Protein AF-A0A6A0ATZ8-F1 (afdb_monomer_lite)

Structure (mmCIF, N/CA/C/O backbone):
data_AF-A0A6A0ATZ8-F1
#
_entry.id   AF-A0A6A0ATZ8-F1
#
loop_
_atom_site.group_PDB
_atom_site.id
_atom_site.type_symbol
_atom_site.label_atom_id
_atom_site.label_alt_id
_atom_site.label_comp_id
_atom_site.label_asym_id
_atom_site.label_entity_id
_atom_site.label_seq_id
_atom_site.pdbx_PDB_ins_code
_atom_site.Cartn_x
_atom_site.Cartn_y
_atom_site.Cartn_z
_atom_site.occupancy
_atom_site.B_iso_or_equiv
_atom_site.auth_seq_id
_atom_site.auth_comp_id
_atom_site.auth_asym_id
_atom_site.auth_atom_id
_atom_site.pdbx_PDB_model_num
ATOM 1 N N . MET A 1 1 ? -23.425 12.476 17.283 1.00 64.31 1 MET A N 1
ATOM 2 C CA . MET A 1 1 ? -23.932 11.186 16.786 1.00 64.31 1 MET A CA 1
ATOM 3 C C . MET A 1 1 ? -23.232 10.129 17.621 1.00 64.31 1 MET A C 1
ATOM 5 O O . MET A 1 1 ? -22.030 10.291 17.811 1.00 64.31 1 MET A O 1
ATOM 9 N N . PRO A 1 2 ? -23.972 9.248 18.311 1.00 82.38 2 PRO A N 1
ATOM 10 C CA . PRO A 1 2 ? -23.407 8.411 19.363 1.00 82.38 2 PRO A CA 1
ATOM 11 C C . PRO A 1 2 ? -22.541 7.265 18.827 1.00 82.38 2 PRO A C 1
ATOM 13 O O . PRO A 1 2 ? -22.896 6.574 17.876 1.00 82.38 2 PRO A O 1
ATOM 16 N N . ILE A 1 3 ? -21.440 6.989 19.528 1.00 87.38 3 ILE A N 1
ATOM 17 C CA . ILE A 1 3 ? -20.795 5.676 19.451 1.00 87.38 3 ILE A CA 1
ATOM 18 C C . ILE A 1 3 ? -21.637 4.738 20.317 1.00 87.38 3 ILE A C 1
ATOM 20 O O . ILE A 1 3 ? -21.733 4.955 21.521 1.00 87.38 3 ILE A O 1
ATOM 24 N N . VAL A 1 4 ? -22.251 3.713 19.734 1.00 88.94 4 VAL A N 1
ATOM 25 C CA . VAL A 1 4 ? -23.108 2.757 20.450 1.00 88.94 4 VAL A CA 1
ATOM 26 C C . VAL A 1 4 ? -22.411 1.406 20.523 1.00 88.94 4 VAL A C 1
ATOM 28 O O . VAL A 1 4 ? -21.986 0.870 19.505 1.00 88.94 4 VAL A O 1
ATOM 31 N N . ILE A 1 5 ? -22.297 0.839 21.720 1.00 91.75 5 ILE A N 1
ATOM 32 C CA . ILE A 1 5 ? -21.692 -0.472 21.969 1.00 91.75 5 ILE A CA 1
ATOM 33 C C . ILE A 1 5 ? -22.712 -1.297 22.741 1.00 91.75 5 ILE A C 1
ATOM 35 O O . ILE A 1 5 ? -23.128 -0.897 23.826 1.00 91.75 5 ILE A O 1
ATOM 39 N N . GLU A 1 6 ? -23.148 -2.420 22.169 1.00 90.31 6 GLU A N 1
ATOM 40 C CA . GLU A 1 6 ? -24.144 -3.308 22.793 1.00 90.31 6 GLU A CA 1
ATOM 41 C C . GLU A 1 6 ? -25.426 -2.548 23.202 1.00 90.31 6 GLU A C 1
ATOM 43 O O . GLU A 1 6 ? -25.963 -2.677 24.300 1.00 90.31 6 GLU A O 1
ATOM 48 N N . GLY A 1 7 ? -25.887 -1.658 22.317 1.00 85.75 7 GLY A N 1
ATOM 49 C CA . GLY A 1 7 ? -27.069 -0.822 22.548 1.00 85.75 7 GLY A CA 1
ATOM 50 C C . GLY A 1 7 ? -26.877 0.327 23.547 1.00 85.75 7 GLY A C 1
ATOM 51 O O . GLY A 1 7 ? -27.818 1.086 23.767 1.00 85.75 7 GLY A O 1
ATOM 52 N N . SER A 1 8 ? -25.681 0.495 24.120 1.00 87.75 8 SER A N 1
ATOM 53 C CA . SER A 1 8 ? -25.353 1.573 25.059 1.00 87.75 8 SER A CA 1
ATOM 54 C C . SER A 1 8 ? -24.477 2.638 24.405 1.00 87.75 8 SER A C 1
ATOM 56 O O . SER A 1 8 ? -23.437 2.333 23.828 1.00 87.75 8 SER A O 1
ATOM 58 N N . GLU A 1 9 ? -24.867 3.906 24.518 1.00 91.81 9 GLU A N 1
ATOM 59 C CA . GLU A 1 9 ? -24.044 5.026 24.053 1.00 91.81 9 GLU A CA 1
ATOM 60 C C . GLU A 1 9 ? -22.781 5.171 24.914 1.00 91.81 9 GLU A C 1
ATOM 62 O O . GLU A 1 9 ? -22.844 5.228 26.146 1.00 91.81 9 GLU A O 1
ATOM 67 N N . LEU A 1 10 ? -21.622 5.257 24.265 1.00 90.69 10 LEU A N 1
ATOM 68 C CA . LEU A 1 10 ? -20.357 5.606 24.890 1.00 90.69 10 LEU A CA 1
ATOM 69 C C . LEU A 1 10 ? -20.364 7.099 25.217 1.00 90.69 10 LEU A C 1
ATOM 71 O O . LEU A 1 10 ? -20.523 7.947 24.345 1.00 90.69 10 LEU A O 1
ATOM 75 N N . THR A 1 11 ? -20.151 7.421 26.484 1.00 90.25 11 THR A N 1
ATOM 76 C CA . THR A 1 11 ? -20.163 8.779 27.023 1.00 90.25 11 THR A CA 1
ATOM 77 C C . THR A 1 11 ? -18.990 8.976 27.974 1.00 90.25 11 THR A C 1
ATOM 79 O O . THR A 1 11 ? -18.420 8.026 28.514 1.00 90.25 11 THR A O 1
ATOM 82 N N . SER A 1 12 ? -18.675 10.232 28.290 1.00 86.81 12 SER A N 1
ATOM 83 C CA . SER A 1 12 ? -17.672 10.568 29.307 1.00 86.81 12 SER A CA 1
ATOM 84 C C . SER A 1 12 ? -17.934 9.904 30.669 1.00 86.81 12 SER A C 1
ATOM 86 O O . SER A 1 12 ? -16.995 9.699 31.432 1.00 86.81 12 SER A O 1
ATOM 88 N N . ALA A 1 13 ? -19.191 9.558 30.976 1.00 89.19 13 ALA A N 1
ATOM 89 C CA . ALA A 1 13 ? -19.585 8.947 32.242 1.00 89.19 13 ALA A CA 1
ATOM 90 C C . ALA A 1 13 ? -19.322 7.432 32.307 1.00 89.19 13 ALA A C 1
ATOM 92 O O . ALA A 1 13 ? -19.110 6.911 33.399 1.00 89.19 13 ALA A O 1
ATOM 93 N N . ASN A 1 14 ? -19.321 6.721 31.173 1.00 92.25 14 ASN A N 1
ATOM 94 C CA . ASN A 1 14 ? -19.163 5.259 31.136 1.00 92.25 14 ASN A CA 1
ATOM 95 C C . ASN A 1 14 ? -17.887 4.778 30.423 1.00 92.25 14 ASN A C 1
ATOM 97 O O . ASN A 1 14 ? -17.608 3.582 30.447 1.00 92.25 14 ASN A O 1
ATOM 101 N N . ILE A 1 15 ? -17.065 5.682 29.871 1.00 91.31 15 ILE A N 1
ATOM 102 C CA . ILE A 1 15 ? -15.784 5.346 29.219 1.00 91.31 15 ILE A CA 1
ATOM 103 C C . ILE A 1 15 ? -14.899 4.438 30.069 1.00 91.31 15 ILE A C 1
ATOM 105 O O . ILE A 1 15 ? -14.299 3.512 29.535 1.00 91.31 15 ILE A O 1
ATOM 109 N N . ALA A 1 16 ? -14.798 4.690 31.377 1.00 91.81 16 ALA A N 1
ATOM 110 C CA . ALA A 1 16 ? -13.941 3.890 32.249 1.00 91.81 16 ALA A CA 1
ATOM 111 C C . ALA A 1 16 ? -14.420 2.433 32.341 1.00 91.81 16 ALA A C 1
ATOM 113 O O . ALA A 1 16 ? -13.601 1.521 32.253 1.00 91.81 16 ALA A O 1
ATOM 114 N N . GLN A 1 17 ? -15.737 2.234 32.453 1.00 95.38 17 GLN A N 1
ATOM 115 C CA . GLN A 1 17 ? -16.353 0.911 32.502 1.00 95.38 17 GLN A CA 1
ATOM 116 C C . GLN A 1 17 ? -16.158 0.175 31.175 1.00 95.38 17 GLN A C 1
ATOM 118 O O . GLN A 1 17 ? -15.596 -0.915 31.156 1.00 95.38 17 GLN A O 1
ATOM 123 N N . VAL A 1 18 ? -16.499 0.824 30.058 1.00 94.69 18 VAL A N 1
ATOM 124 C CA . VAL A 1 18 ? -16.322 0.249 28.716 1.00 94.69 18 VAL A CA 1
ATOM 125 C C . VAL A 1 18 ? -14.854 -0.099 28.448 1.00 94.69 18 VAL A C 1
ATOM 127 O O . VAL A 1 18 ? -14.559 -1.112 27.824 1.00 94.69 18 VAL A O 1
ATOM 130 N N . ALA A 1 19 ? -13.907 0.700 28.945 1.00 94.62 19 ALA A N 1
ATOM 131 C CA . ALA A 1 19 ? -12.482 0.412 28.819 1.00 94.62 19 ALA A CA 1
ATOM 132 C C . ALA A 1 19 ? -12.054 -0.859 29.573 1.00 94.62 19 ALA A C 1
ATOM 134 O O . ALA A 1 19 ? -11.179 -1.590 29.099 1.00 94.62 19 ALA A O 1
ATOM 135 N N . ASP A 1 20 ? -12.661 -1.144 30.724 1.00 96.38 20 ASP A N 1
ATOM 136 C CA . ASP A 1 20 ? -12.449 -2.401 31.441 1.00 96.38 20 ASP A CA 1
ATOM 137 C C . ASP A 1 20 ? -13.145 -3.587 30.760 1.00 96.38 20 ASP A C 1
ATOM 139 O O . ASP A 1 20 ? -12.529 -4.649 30.634 1.00 96.38 20 ASP A O 1
ATOM 143 N N . ASP A 1 21 ? -14.344 -3.395 30.214 1.00 95.75 21 ASP A N 1
ATOM 144 C CA . ASP A 1 21 ? -15.052 -4.435 29.457 1.00 95.75 21 ASP A CA 1
ATOM 145 C C . ASP A 1 21 ? -14.288 -4.810 28.174 1.00 95.75 21 ASP A C 1
ATOM 147 O O . ASP A 1 21 ? -14.097 -5.991 27.879 1.00 95.75 21 ASP A O 1
ATOM 151 N N . VAL A 1 22 ? -13.735 -3.820 27.462 1.00 96.12 22 VAL A N 1
ATOM 152 C CA . VAL A 1 22 ? -12.832 -4.026 26.315 1.00 96.12 22 VAL A CA 1
ATOM 153 C C . VAL A 1 22 ? -11.607 -4.837 26.723 1.00 96.12 22 VAL A C 1
ATOM 155 O O . VAL A 1 22 ? -11.240 -5.787 26.034 1.00 96.12 22 VAL A O 1
ATOM 158 N N . LYS A 1 23 ? -10.968 -4.508 27.852 1.00 96.44 23 LYS A N 1
ATOM 159 C CA . LYS A 1 23 ? -9.806 -5.264 28.340 1.00 96.44 23 LYS A CA 1
ATOM 160 C C . LYS A 1 23 ? -10.160 -6.733 28.567 1.00 96.44 23 LYS A C 1
ATOM 162 O O . LYS A 1 23 ? -9.384 -7.605 28.178 1.00 96.44 23 LYS A O 1
ATOM 167 N N . LEU A 1 24 ? -11.295 -7.004 29.210 1.00 96.12 24 LEU A N 1
ATOM 168 C CA . LEU A 1 24 ? -11.764 -8.366 29.469 1.00 96.12 24 LEU A CA 1
ATOM 169 C C . LEU A 1 24 ? -12.083 -9.106 28.167 1.00 96.12 24 LEU A C 1
ATOM 171 O O . LEU A 1 24 ? -11.676 -10.257 28.016 1.00 96.12 24 LEU A O 1
ATOM 175 N N . ALA A 1 25 ? -12.721 -8.433 27.208 1.00 95.38 25 ALA A N 1
ATOM 176 C CA . ALA A 1 25 ? -12.986 -8.994 25.890 1.00 95.38 25 ALA A CA 1
ATOM 177 C C . ALA A 1 25 ? -11.686 -9.393 25.174 1.00 95.38 25 ALA A C 1
ATOM 179 O O . ALA A 1 25 ? -11.596 -10.515 24.689 1.00 95.38 25 ALA A O 1
ATOM 180 N N . VAL A 1 26 ? -10.658 -8.532 25.168 1.00 94.25 26 VAL A N 1
ATOM 181 C CA . VAL A 1 26 ? -9.349 -8.833 24.550 1.00 94.25 26 VAL A CA 1
ATOM 182 C C . VAL A 1 26 ? -8.638 -9.996 25.239 1.00 94.25 26 VAL A C 1
ATOM 184 O O . VAL A 1 26 ? -8.074 -10.850 24.559 1.00 94.25 26 VAL A O 1
ATOM 187 N N . LEU A 1 27 ? -8.679 -10.066 26.572 1.00 93.62 27 LEU A N 1
ATOM 188 C CA . LEU A 1 27 ? -8.128 -11.205 27.314 1.00 93.62 27 LEU A CA 1
ATOM 189 C C . LEU A 1 27 ? -8.812 -12.521 26.916 1.00 93.62 27 LEU A C 1
ATOM 191 O O . LEU A 1 27 ? -8.142 -13.540 26.776 1.00 93.62 27 LEU A O 1
ATOM 195 N N . GLY A 1 28 ? -10.124 -12.489 26.667 1.00 92.50 28 GLY A N 1
ATOM 196 C CA . GLY A 1 28 ? -10.886 -13.639 26.178 1.00 92.50 28 GLY A CA 1
ATOM 197 C C . GLY A 1 28 ? -10.489 -14.126 24.778 1.00 92.50 28 GLY A C 1
ATOM 198 O O . GLY A 1 28 ? -10.819 -15.253 24.426 1.00 92.50 28 GLY A O 1
ATOM 199 N N . MET A 1 29 ? -9.755 -13.327 23.995 1.00 91.19 29 MET A N 1
ATOM 200 C CA . MET A 1 29 ? -9.305 -13.689 22.641 1.00 91.19 29 MET A CA 1
ATOM 201 C C . MET A 1 29 ? -7.983 -14.475 22.623 1.00 91.19 29 MET A C 1
ATOM 203 O O . MET A 1 29 ? -7.510 -14.823 21.542 1.00 91.19 29 MET A O 1
ATOM 207 N N . GLU A 1 30 ? -7.366 -14.741 23.783 1.00 91.31 30 GLU A N 1
ATOM 208 C CA . GLU A 1 30 ? -6.029 -15.350 23.905 1.00 91.31 30 GLU A CA 1
ATOM 209 C C . GLU A 1 30 ? -5.856 -16.608 23.038 1.00 91.31 30 GLU A C 1
ATOM 211 O O . GLU A 1 30 ? -4.958 -16.664 22.195 1.00 91.31 30 GLU A O 1
ATOM 216 N N . SER A 1 31 ? -6.726 -17.603 23.226 1.00 83.12 31 SER A N 1
ATOM 217 C CA . SER A 1 31 ? -6.637 -18.900 22.545 1.00 83.12 31 SER A CA 1
ATOM 218 C C . SER A 1 31 ? -6.943 -18.796 21.053 1.00 83.12 31 SER A C 1
ATOM 220 O O . SER A 1 31 ? -6.263 -19.412 20.237 1.00 83.12 31 SER A O 1
ATOM 222 N N . GLU A 1 32 ? -7.930 -17.983 20.687 1.00 86.12 32 GLU A N 1
ATOM 223 C CA . GLU A 1 32 ? -8.356 -17.785 19.300 1.00 86.12 32 GLU A CA 1
ATOM 224 C C . GLU A 1 32 ? -7.302 -17.046 18.469 1.00 86.12 32 GLU A C 1
ATOM 226 O O . GLU A 1 32 ? -7.119 -17.333 17.288 1.00 86.12 32 GLU A O 1
ATOM 231 N N . ARG A 1 33 ? -6.580 -16.104 19.085 1.00 83.00 33 ARG A N 1
ATOM 232 C CA . ARG A 1 33 ? -5.518 -15.321 18.437 1.00 83.00 33 ARG A CA 1
ATOM 233 C C . ARG A 1 33 ? -4.139 -15.984 18.532 1.00 83.00 33 ARG A C 1
ATOM 235 O O . ARG A 1 33 ? -3.166 -15.422 18.027 1.00 83.00 33 ARG A O 1
ATOM 242 N N . GLY A 1 34 ? -4.038 -17.147 19.181 1.00 87.69 34 GLY A N 1
ATOM 243 C CA . GLY A 1 34 ? -2.772 -17.855 19.397 1.00 87.69 34 GLY A CA 1
ATOM 244 C C . GLY A 1 34 ? -1.765 -17.046 20.221 1.00 87.69 34 GLY A C 1
ATOM 245 O O . GLY A 1 34 ? -0.561 -17.100 19.964 1.00 87.69 34 GLY A O 1
ATOM 246 N N . TRP A 1 35 ? -2.240 -16.228 21.160 1.00 90.25 35 TRP A N 1
ATOM 247 C CA . TRP A 1 35 ? -1.385 -15.397 22.005 1.00 90.25 35 TRP A CA 1
ATOM 248 C C . TRP A 1 35 ? -0.925 -16.146 23.252 1.00 90.25 35 TRP A C 1
ATOM 250 O O . TRP A 1 35 ? -1.613 -17.021 23.765 1.00 90.25 35 TRP A O 1
ATOM 260 N N . THR A 1 36 ? 0.240 -15.762 23.774 1.00 92.94 36 THR A N 1
ATOM 261 C CA . THR A 1 36 ? 0.602 -16.106 25.152 1.00 92.94 36 THR A CA 1
ATOM 262 C C . THR A 1 36 ? -0.225 -15.264 26.124 1.00 92.94 36 THR A C 1
ATOM 264 O O . THR A 1 36 ? -0.682 -14.171 25.773 1.00 92.94 36 THR A O 1
ATOM 267 N N . LYS A 1 37 ? -0.358 -15.723 27.373 1.00 90.31 37 LYS A N 1
ATOM 268 C CA . LYS A 1 37 ? -1.019 -14.966 28.450 1.00 90.31 37 LYS A CA 1
ATOM 269 C C . LYS A 1 37 ? -0.444 -13.562 28.604 1.00 90.31 37 LYS A C 1
ATOM 271 O O . LYS A 1 37 ? -1.185 -12.591 28.734 1.00 90.31 37 LYS A O 1
ATOM 276 N N . GLU A 1 38 ? 0.878 -13.435 28.548 1.00 90.06 38 GLU A N 1
ATOM 277 C CA . GLU A 1 38 ? 1.577 -12.155 28.661 1.00 90.06 38 GLU A CA 1
ATOM 278 C C . GLU A 1 38 ? 1.202 -11.217 27.509 1.00 90.06 38 GLU A C 1
ATOM 280 O O . GLU A 1 38 ? 0.893 -10.047 27.746 1.00 90.06 38 GLU A O 1
ATOM 285 N N . LYS A 1 39 ? 1.148 -11.742 26.277 1.00 83.94 39 LYS A N 1
ATOM 286 C CA . LYS A 1 39 ? 0.748 -10.978 25.092 1.00 83.94 39 LYS A CA 1
ATOM 287 C C . LYS A 1 39 ? -0.722 -10.564 25.162 1.00 83.94 39 LYS A C 1
ATOM 289 O O . LYS A 1 39 ? -1.033 -9.415 24.870 1.00 83.94 39 LYS A O 1
ATOM 294 N N . ALA A 1 40 ? -1.622 -11.443 25.600 1.00 89.06 40 ALA A N 1
ATOM 295 C CA . ALA A 1 40 ? -3.033 -11.100 25.785 1.00 89.06 40 ALA A CA 1
ATOM 296 C C . ALA A 1 40 ? -3.219 -9.985 26.833 1.00 89.06 40 ALA A C 1
ATOM 298 O O . ALA A 1 40 ? -3.985 -9.044 26.614 1.00 89.06 40 ALA A O 1
ATOM 299 N N . ILE A 1 41 ? -2.468 -10.030 27.941 1.00 89.12 41 ILE A N 1
ATOM 300 C CA . ILE A 1 41 ? -2.466 -8.974 28.969 1.00 89.12 41 ILE A CA 1
ATOM 301 C C . ILE A 1 41 ? -1.978 -7.641 28.401 1.00 89.12 41 ILE A C 1
ATOM 303 O O . ILE A 1 41 ? -2.566 -6.597 28.697 1.00 89.12 41 ILE A O 1
ATOM 307 N N . GLU A 1 42 ? -0.908 -7.656 27.610 1.00 87.06 42 GLU A N 1
ATOM 308 C CA . GLU A 1 42 ? -0.384 -6.464 26.946 1.00 87.06 42 GLU A CA 1
ATOM 309 C C . GLU A 1 42 ? -1.413 -5.860 25.979 1.00 87.06 42 GLU A C 1
ATOM 311 O O . GLU A 1 42 ? -1.748 -4.679 26.098 1.00 87.06 42 GLU A O 1
ATOM 316 N N . GLN A 1 43 ? -1.984 -6.675 25.088 1.00 87.38 43 GLN A N 1
ATOM 317 C CA . GLN A 1 43 ? -3.007 -6.230 24.137 1.00 87.38 43 GLN A CA 1
ATOM 318 C C . GLN A 1 43 ? -4.247 -5.680 24.852 1.00 87.38 43 GLN A C 1
ATOM 320 O O . GLN A 1 43 ? -4.756 -4.624 24.477 1.00 87.38 43 GLN A O 1
ATOM 325 N N . GLY A 1 44 ? -4.687 -6.319 25.941 1.00 91.19 44 GLY A N 1
ATOM 326 C CA . GLY A 1 44 ? -5.813 -5.839 26.743 1.00 91.19 44 GLY A CA 1
ATOM 327 C C . GLY A 1 44 ? -5.549 -4.481 27.401 1.00 91.19 44 GLY A C 1
ATOM 328 O O . GLY A 1 44 ? -6.433 -3.625 27.429 1.00 91.19 44 GLY A O 1
ATOM 329 N N . LYS A 1 45 ? -4.326 -4.235 27.897 1.00 89.12 45 LYS A N 1
ATOM 330 C CA . LYS A 1 45 ? -3.932 -2.912 28.423 1.00 89.12 45 LYS A CA 1
ATOM 331 C C . LYS A 1 45 ? -3.924 -1.850 27.325 1.00 89.12 45 LYS A C 1
ATOM 333 O O . LYS A 1 45 ? -4.425 -0.748 27.548 1.00 89.12 45 LYS A O 1
ATOM 338 N N . ASN A 1 46 ? -3.387 -2.181 26.155 1.00 84.56 46 ASN A N 1
ATOM 339 C CA . ASN A 1 46 ? -3.303 -1.255 25.028 1.00 84.56 46 ASN A CA 1
ATOM 340 C C . ASN A 1 46 ? -4.699 -0.869 24.516 1.00 84.56 46 ASN A C 1
ATOM 342 O O . ASN A 1 46 ? -4.983 0.319 24.346 1.00 84.56 46 ASN A O 1
ATOM 346 N N . ALA A 1 47 ? -5.591 -1.849 24.341 1.00 87.00 47 ALA A N 1
ATOM 347 C CA . ALA A 1 47 ? -6.970 -1.616 23.914 1.00 87.00 47 ALA A CA 1
ATOM 348 C C . ALA A 1 47 ? -7.752 -0.773 24.936 1.00 87.00 47 ALA A C 1
ATOM 350 O O . ALA A 1 47 ? -8.418 0.189 24.552 1.00 87.00 47 ALA A O 1
ATOM 351 N N . LYS A 1 48 ? -7.584 -1.045 26.241 1.00 91.56 48 LYS A N 1
ATOM 352 C CA . LYS A 1 48 ? -8.184 -0.253 27.331 1.00 91.56 48 LYS A CA 1
ATOM 353 C C . LYS A 1 48 ? -7.865 1.238 27.207 1.00 91.56 48 LYS A C 1
ATOM 355 O O . LYS A 1 48 ? -8.762 2.076 27.245 1.00 91.56 48 LYS A O 1
ATOM 360 N N . ILE A 1 49 ? -6.585 1.581 27.055 1.00 85.25 49 ILE A N 1
ATOM 361 C CA . ILE A 1 49 ? -6.134 2.981 26.971 1.00 85.25 49 ILE A CA 1
ATOM 362 C C . ILE A 1 49 ? -6.718 3.675 25.729 1.00 85.25 49 ILE A C 1
ATOM 364 O O . ILE A 1 49 ? -6.957 4.885 25.735 1.00 85.25 49 ILE A O 1
ATOM 368 N N . LYS A 1 50 ? -6.985 2.916 24.661 1.00 84.88 50 LYS A N 1
ATOM 369 C CA . LYS A 1 50 ? -7.496 3.450 23.401 1.00 84.88 50 LYS A CA 1
ATOM 370 C C . LYS A 1 50 ? -8.972 3.821 23.409 1.00 84.88 50 LYS A C 1
ATOM 372 O O . LYS A 1 50 ? -9.320 4.677 22.603 1.00 84.88 50 LYS A O 1
ATOM 377 N N . VAL A 1 51 ? -9.803 3.300 24.313 1.00 89.69 51 VAL A N 1
ATOM 378 C CA . VAL A 1 51 ? -11.240 3.650 24.365 1.00 89.69 51 VAL A CA 1
ATOM 379 C C . VAL A 1 51 ? -11.451 5.160 24.480 1.00 89.69 51 VAL A C 1
ATOM 381 O O . VAL A 1 51 ? -12.187 5.744 23.688 1.00 89.69 51 VAL A O 1
ATOM 384 N N . GLY A 1 52 ? -10.742 5.822 25.400 1.00 83.56 52 GLY A N 1
ATOM 385 C CA . GLY A 1 52 ? -10.842 7.276 25.564 1.00 83.56 52 GLY A CA 1
ATOM 386 C C . GLY A 1 52 ? -10.345 8.054 24.340 1.00 83.56 52 GLY A C 1
ATOM 387 O O . GLY A 1 52 ? -10.946 9.055 23.953 1.00 83.56 52 GLY A O 1
ATOM 388 N N . LYS A 1 53 ? -9.278 7.574 23.682 1.00 82.81 53 LYS A N 1
ATOM 389 C CA . LYS A 1 53 ? -8.762 8.184 22.445 1.00 82.81 53 LYS A CA 1
ATOM 390 C C . LYS A 1 53 ? -9.731 8.004 21.276 1.00 82.81 53 LYS A C 1
ATOM 392 O O . LYS A 1 53 ? -9.924 8.949 20.517 1.00 82.81 53 LYS A O 1
ATOM 397 N N . TYR A 1 54 ? -10.330 6.824 21.144 1.00 84.19 54 TYR A N 1
ATOM 398 C CA . TYR A 1 54 ? -11.338 6.533 20.132 1.00 84.19 54 TYR A CA 1
ATOM 399 C C . TYR A 1 54 ? -12.557 7.432 20.329 1.00 84.19 54 TYR A C 1
ATOM 401 O O . TYR A 1 54 ? -12.954 8.117 19.397 1.00 84.19 54 TYR A O 1
ATOM 409 N N . PHE A 1 55 ? -13.061 7.551 21.561 1.00 84.50 55 PHE A N 1
ATOM 410 C CA . PHE A 1 55 ? -14.144 8.481 21.889 1.00 84.50 55 PHE A CA 1
ATOM 411 C C . PHE A 1 55 ? -13.801 9.936 21.539 1.00 84.50 55 PHE A C 1
ATOM 413 O O . PHE A 1 55 ? -14.599 10.625 20.915 1.00 84.50 55 PHE A O 1
ATOM 420 N N . GLY A 1 56 ? -12.599 10.407 21.880 1.00 80.19 56 GLY A N 1
ATOM 421 C CA . GLY A 1 56 ? -12.176 11.769 21.542 1.00 80.19 56 GLY A CA 1
ATOM 422 C C . GLY A 1 56 ? -12.007 12.018 20.037 1.00 80.19 56 GLY A C 1
ATOM 423 O O . GLY A 1 56 ? -12.210 13.139 19.582 1.00 80.19 56 GLY A O 1
ATOM 424 N N . THR A 1 57 ? -11.645 10.987 19.269 1.00 76.31 57 THR A N 1
ATOM 425 C CA . THR A 1 57 ? -11.392 11.087 17.819 1.00 76.31 57 THR A CA 1
ATOM 426 C C . THR A 1 57 ? -12.679 10.918 17.007 1.00 76.31 57 THR A C 1
ATOM 428 O O . THR A 1 57 ? -12.907 11.663 16.061 1.00 76.31 57 THR A O 1
ATOM 431 N N . HIS A 1 58 ? -13.535 9.978 17.410 1.00 75.44 58 HIS A N 1
ATOM 432 C CA . HIS A 1 58 ? -14.720 9.535 16.673 1.00 75.44 58 HIS A CA 1
ATOM 433 C C . HIS A 1 58 ? -16.039 9.905 17.357 1.00 75.44 58 HIS A C 1
ATOM 435 O O . HIS A 1 58 ? -17.095 9.542 16.864 1.00 75.44 58 HIS A O 1
ATOM 441 N N . GLY A 1 59 ? -16.039 10.658 18.462 1.00 70.62 59 GLY A N 1
ATOM 442 C CA . GLY A 1 59 ? -17.266 11.025 19.195 1.00 70.62 59 GLY A CA 1
ATOM 443 C C . GLY A 1 59 ? -18.258 11.907 18.423 1.00 70.62 59 GLY A C 1
ATOM 444 O O . GLY A 1 59 ? -19.318 12.253 18.938 1.00 70.62 59 GLY A O 1
ATOM 445 N N . SER A 1 60 ? -17.916 12.295 17.192 1.00 70.81 60 SER A N 1
ATOM 446 C CA . SER A 1 60 ? -18.818 12.970 16.253 1.00 70.81 60 SER A CA 1
ATOM 447 C C . SER A 1 60 ? -19.381 12.043 15.165 1.00 70.81 60 SER A C 1
ATOM 449 O O . SER A 1 60 ? -20.295 12.451 14.448 1.00 70.81 60 SER A O 1
ATOM 451 N N . GLU A 1 61 ? -18.877 10.812 15.063 1.00 74.12 61 GLU A N 1
ATOM 452 C CA . GLU A 1 61 ? -19.286 9.796 14.093 1.00 74.12 61 GLU A CA 1
ATOM 453 C C . GLU A 1 61 ? -20.409 8.915 14.660 1.00 74.12 61 GLU A C 1
ATOM 455 O O . GLU A 1 61 ? -20.422 8.601 15.847 1.00 74.12 61 GLU A O 1
ATOM 460 N N . ASP A 1 62 ? -21.341 8.496 13.800 1.00 80.19 62 ASP A N 1
ATOM 461 C CA . ASP A 1 62 ? -22.352 7.487 14.145 1.00 80.19 62 ASP A CA 1
ATOM 462 C C . ASP A 1 62 ? -21.766 6.102 13.864 1.00 80.19 62 ASP A C 1
ATOM 464 O O . ASP A 1 62 ? -21.660 5.679 12.708 1.00 80.19 62 ASP A O 1
ATOM 468 N N . VAL A 1 63 ? -21.349 5.405 14.920 1.00 82.19 63 VAL A N 1
ATOM 469 C CA . VAL A 1 63 ? -20.751 4.069 14.814 1.00 82.19 63 VAL A CA 1
ATOM 470 C C . VAL A 1 63 ? -21.413 3.149 15.823 1.00 82.19 63 VAL A C 1
ATOM 472 O O . VAL A 1 63 ? -21.495 3.466 17.005 1.00 82.19 63 VAL A O 1
ATOM 475 N N . THR A 1 64 ? -21.893 1.998 15.357 1.00 86.31 64 THR A N 1
ATOM 476 C CA . THR A 1 64 ? -22.529 0.987 16.208 1.00 86.31 64 THR A CA 1
ATOM 477 C C . THR A 1 64 ? -21.725 -0.305 16.180 1.00 86.31 64 THR A C 1
ATOM 479 O O . THR A 1 64 ? -21.407 -0.816 15.108 1.00 86.31 64 THR A O 1
ATOM 482 N N . PHE A 1 65 ? -21.443 -0.837 17.364 1.00 86.94 65 PHE A N 1
ATOM 483 C CA . PHE A 1 65 ? -20.846 -2.145 17.593 1.00 86.94 65 PHE A CA 1
ATOM 484 C C . PHE A 1 65 ? -21.873 -3.028 18.298 1.00 86.94 65 PHE A C 1
ATOM 486 O O . PHE A 1 65 ? -22.419 -2.657 19.341 1.00 86.94 65 PHE A O 1
ATOM 493 N N . SER A 1 66 ? -22.139 -4.205 17.739 1.00 87.31 66 SER A N 1
ATOM 494 C CA . SER A 1 66 ? -23.145 -5.135 18.266 1.00 87.31 66 SER A CA 1
ATOM 495 C C . SER A 1 66 ? -22.691 -5.765 19.579 1.00 87.31 66 SER A C 1
ATOM 497 O O . SER A 1 66 ? -23.519 -6.169 20.389 1.00 87.31 66 SER A O 1
ATOM 499 N N . THR A 1 67 ? -21.376 -5.838 19.801 1.00 90.31 67 THR A N 1
ATOM 500 C CA . THR A 1 67 ? -20.773 -6.387 21.019 1.00 90.31 67 THR A CA 1
ATOM 501 C C . THR A 1 67 ? -19.549 -5.580 21.453 1.00 90.31 67 THR A C 1
ATOM 503 O O . THR A 1 67 ? -18.862 -4.965 20.633 1.00 90.31 67 THR A O 1
ATOM 506 N N . VAL A 1 68 ? -19.204 -5.652 22.743 1.00 91.88 68 VAL A N 1
ATOM 507 C CA . VAL A 1 68 ? -17.924 -5.131 23.265 1.00 91.88 68 VAL A CA 1
ATOM 508 C C . VAL A 1 68 ? -16.727 -5.784 22.568 1.00 91.88 68 VAL A C 1
ATOM 510 O O . VAL A 1 68 ?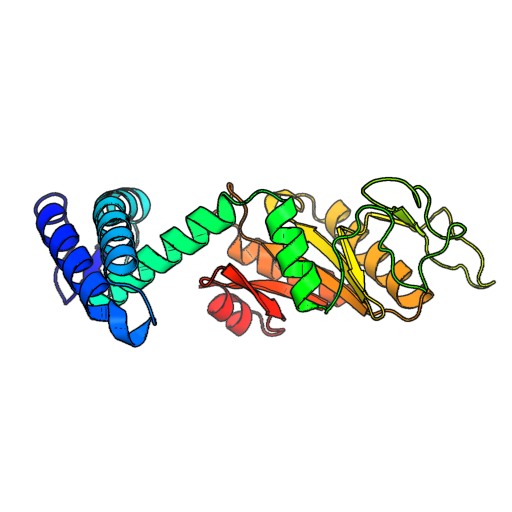 -15.693 -5.149 22.373 1.00 91.88 68 VAL A O 1
ATOM 513 N N . ARG A 1 69 ? -16.870 -7.045 22.150 1.00 90.12 69 ARG A N 1
ATOM 514 C CA . ARG A 1 69 ? -15.847 -7.773 21.401 1.00 90.12 69 ARG A CA 1
ATOM 515 C C . ARG A 1 69 ? -15.557 -7.133 20.042 1.00 90.12 69 ARG A C 1
ATOM 517 O O . ARG A 1 69 ? -14.391 -6.900 19.748 1.00 90.12 69 ARG A O 1
ATOM 524 N N . GLU A 1 70 ? -16.581 -6.819 19.251 1.00 84.00 70 GLU A N 1
ATOM 525 C CA . GLU A 1 70 ? -16.410 -6.126 17.962 1.00 84.00 70 GLU A CA 1
ATOM 526 C C . GLU A 1 70 ? -15.717 -4.772 18.151 1.00 84.00 70 GLU A C 1
ATOM 528 O O . GLU A 1 70 ? -14.808 -4.412 17.402 1.00 84.00 70 GLU A O 1
ATOM 533 N N . PHE A 1 71 ? -16.095 -4.037 19.200 1.00 90.81 71 PHE A N 1
ATOM 534 C CA . PHE A 1 71 ? -15.434 -2.781 19.533 1.00 90.81 71 PHE A CA 1
ATOM 535 C C . PHE A 1 71 ? -13.962 -2.988 19.928 1.00 90.81 71 PHE A C 1
ATOM 537 O O . PHE A 1 71 ? -13.083 -2.260 19.469 1.00 90.81 71 PHE A O 1
ATOM 544 N N . ALA A 1 72 ? -13.662 -4.011 20.730 1.00 90.50 72 ALA A N 1
ATOM 545 C CA . ALA A 1 72 ? -12.299 -4.368 21.108 1.00 90.50 72 ALA A CA 1
ATOM 546 C C . ALA A 1 72 ? -11.436 -4.758 19.896 1.00 90.50 72 ALA A C 1
ATOM 548 O O . ALA A 1 72 ? -10.288 -4.323 19.805 1.00 90.50 72 ALA A O 1
ATOM 549 N N . GLU A 1 73 ? -11.983 -5.522 18.947 1.00 84.25 73 GLU A N 1
ATOM 550 C CA . GLU A 1 73 ? -11.311 -5.857 17.686 1.00 84.25 73 GLU A CA 1
ATOM 551 C C . GLU A 1 73 ? -11.018 -4.595 16.872 1.00 84.25 73 GLU A C 1
ATOM 553 O O . GLU A 1 73 ? -9.877 -4.406 16.457 1.00 84.25 73 GLU A O 1
ATOM 558 N N . ARG A 1 74 ? -11.967 -3.653 16.773 1.00 83.31 74 ARG A N 1
ATOM 559 C CA . ARG A 1 74 ? -11.722 -2.363 16.109 1.00 83.31 74 ARG A CA 1
ATOM 560 C C . ARG A 1 74 ? -10.585 -1.569 16.757 1.00 83.31 74 ARG A C 1
ATOM 562 O O . ARG A 1 74 ? -9.773 -0.970 16.054 1.00 83.31 74 ARG A O 1
ATOM 569 N N . LEU A 1 75 ? -10.503 -1.554 18.086 1.00 85.62 75 LEU A N 1
ATOM 570 C CA . LEU A 1 75 ? -9.428 -0.858 18.802 1.00 85.62 75 LEU A CA 1
ATOM 571 C C . LEU A 1 75 ? -8.070 -1.536 18.598 1.00 85.62 75 LEU A C 1
ATOM 573 O O . LEU A 1 75 ? -7.060 -0.842 18.482 1.00 85.62 75 LEU A O 1
ATOM 577 N N . LEU A 1 76 ? -8.032 -2.869 18.546 1.00 82.19 76 LEU A N 1
ATOM 578 C CA . LEU A 1 76 ? -6.827 -3.636 18.222 1.00 82.19 76 LEU A CA 1
ATOM 579 C C . LEU A 1 76 ? -6.397 -3.433 16.764 1.00 82.19 76 LEU A C 1
ATOM 581 O O . LEU A 1 76 ? -5.202 -3.300 16.497 1.00 82.19 76 LEU A O 1
ATOM 585 N N . ASP A 1 77 ? -7.343 -3.327 15.837 1.00 74.69 77 ASP A N 1
ATOM 586 C CA . ASP A 1 77 ? -7.079 -2.984 14.439 1.00 74.69 77 ASP A CA 1
ATOM 587 C C . ASP A 1 77 ? -6.512 -1.567 14.328 1.00 74.69 77 ASP A C 1
ATOM 589 O O . ASP A 1 77 ? -5.541 -1.340 13.618 1.00 74.69 77 ASP A O 1
ATOM 593 N N . GLU A 1 78 ? -7.014 -0.608 15.107 1.00 68.94 78 GLU A N 1
ATOM 594 C CA . GLU A 1 78 ? -6.410 0.725 15.190 1.00 68.94 78 GLU A CA 1
ATOM 595 C C . GLU A 1 78 ? -5.060 0.762 15.909 1.00 68.94 78 GLU A C 1
ATOM 597 O O . GLU A 1 78 ? -4.268 1.679 15.681 1.00 68.94 78 GLU A O 1
ATOM 602 N N . LEU A 1 79 ? -4.791 -0.176 16.816 1.00 63.94 79 LEU A N 1
ATOM 603 C CA . LEU A 1 79 ? -3.489 -0.316 17.468 1.00 63.94 79 LEU A CA 1
ATOM 604 C C . LEU A 1 79 ? -2.470 -0.930 16.520 1.00 63.94 79 LEU A C 1
ATOM 606 O O . LEU A 1 79 ? -1.351 -0.435 16.455 1.00 63.94 79 LEU A O 1
ATOM 610 N N . SER A 1 80 ? -2.854 -1.956 15.765 1.00 60.69 80 SER A N 1
ATOM 611 C CA . SER A 1 80 ? -2.003 -2.573 14.750 1.00 60.69 80 SER A CA 1
ATOM 612 C C . SER A 1 80 ? -1.799 -1.636 13.561 1.00 60.69 80 SER A C 1
ATOM 614 O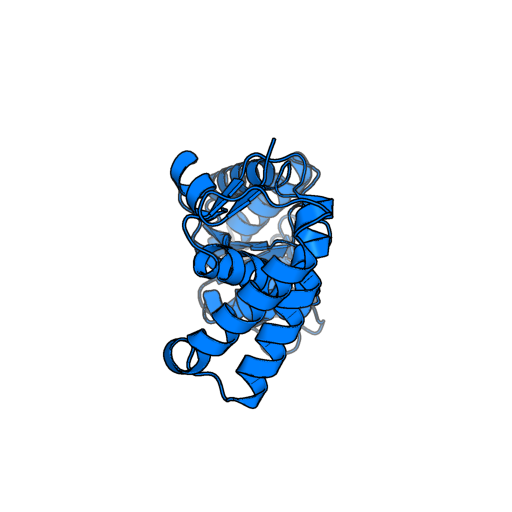 O . SER A 1 80 ? -0.656 -1.396 13.189 1.00 60.69 80 SER A O 1
ATOM 616 N N . SER A 1 81 ? -2.858 -0.995 13.060 1.00 54.53 81 SER A N 1
ATOM 617 C CA . SER A 1 81 ? -2.785 0.075 12.059 1.00 54.53 81 SER A CA 1
ATOM 618 C C . SER A 1 81 ? -2.008 1.280 12.586 1.00 54.53 81 SER A C 1
ATOM 620 O O . SER A 1 81 ? -1.240 1.873 11.849 1.00 54.53 81 SER A O 1
ATOM 622 N N . GLY A 1 82 ? -2.149 1.649 13.862 1.00 48.91 82 GLY A N 1
ATOM 623 C CA . GLY A 1 82 ? -1.397 2.746 14.477 1.00 48.91 82 GLY A CA 1
ATOM 624 C C . GLY A 1 82 ? 0.085 2.426 14.688 1.00 48.91 82 GLY A C 1
ATOM 625 O O . GLY A 1 82 ? 0.924 3.301 14.500 1.00 48.91 82 GLY A O 1
ATOM 626 N N . ALA A 1 83 ? 0.417 1.182 15.041 1.00 45.50 83 ALA A N 1
ATOM 627 C CA . ALA A 1 83 ? 1.787 0.696 15.182 1.00 45.50 83 ALA A CA 1
ATOM 628 C C . ALA A 1 83 ? 2.465 0.485 13.818 1.00 45.50 83 ALA A C 1
ATOM 630 O O . ALA A 1 83 ? 3.632 0.831 13.676 1.00 45.50 83 ALA A O 1
ATOM 631 N N . LYS A 1 84 ? 1.736 0.007 12.800 1.00 46.94 84 LYS A N 1
ATOM 632 C CA . LYS A 1 84 ? 2.214 -0.113 11.411 1.00 46.94 84 LYS A CA 1
ATOM 633 C C . LYS A 1 84 ? 2.286 1.244 10.698 1.00 46.94 84 LYS A C 1
ATOM 635 O O . LYS A 1 84 ? 3.258 1.496 9.997 1.00 46.94 84 LYS A O 1
ATOM 640 N N . ALA A 1 85 ? 1.357 2.168 10.957 1.00 42.59 85 ALA A N 1
ATOM 641 C CA . ALA A 1 85 ? 1.451 3.561 10.505 1.00 42.59 85 ALA A CA 1
ATOM 642 C C . ALA A 1 85 ? 2.602 4.315 11.187 1.00 42.59 85 ALA A C 1
ATOM 644 O O . ALA A 1 85 ? 3.156 5.235 10.589 1.00 42.59 85 ALA A O 1
ATOM 645 N N . ALA A 1 86 ? 2.962 3.940 12.423 1.00 39.44 86 ALA A N 1
ATOM 646 C CA . ALA A 1 86 ? 4.162 4.410 13.117 1.00 39.44 86 ALA A CA 1
ATOM 647 C C . ALA A 1 86 ? 5.448 3.684 12.677 1.00 39.44 86 ALA A C 1
ATOM 649 O O . ALA A 1 86 ? 6.533 4.185 12.977 1.00 39.44 86 ALA A O 1
ATOM 650 N N . GLY A 1 87 ? 5.328 2.560 11.960 1.00 46.78 87 GLY A N 1
ATOM 651 C CA . GLY A 1 87 ? 6.432 1.864 11.308 1.00 46.78 87 GLY A CA 1
ATOM 652 C C . GLY A 1 87 ? 7.137 2.784 10.318 1.00 46.78 87 GLY A C 1
ATOM 653 O O . GLY A 1 87 ? 6.520 3.635 9.666 1.00 46.78 87 GLY A O 1
ATOM 654 N N . SER A 1 88 ? 8.456 2.669 10.253 1.00 57.69 88 SER A N 1
ATOM 655 C CA . SER A 1 88 ? 9.256 3.481 9.341 1.00 57.69 88 SER A CA 1
ATOM 656 C C . SER A 1 88 ? 8.943 3.095 7.887 1.00 57.69 88 SER A C 1
ATOM 658 O O . SER A 1 88 ? 8.455 1.998 7.626 1.00 57.69 88 SER A O 1
ATOM 660 N N . GLY A 1 89 ? 9.213 3.978 6.915 1.00 61.53 89 GLY A N 1
ATOM 661 C CA . GLY A 1 89 ? 9.021 3.647 5.491 1.00 61.53 89 GLY A CA 1
ATOM 662 C C . GLY A 1 89 ? 9.711 2.336 5.077 1.00 61.53 89 GLY A C 1
ATOM 663 O O . GLY A 1 89 ? 9.149 1.587 4.285 1.00 61.53 89 GLY A O 1
ATOM 664 N N . ALA A 1 90 ? 10.841 2.013 5.716 1.00 66.31 90 ALA A N 1
ATOM 665 C CA . ALA A 1 90 ? 11.607 0.792 5.483 1.00 66.31 90 ALA A CA 1
ATOM 666 C C . ALA A 1 90 ? 10.844 -0.497 5.852 1.00 66.31 90 ALA A C 1
ATOM 668 O O . ALA A 1 90 ? 10.929 -1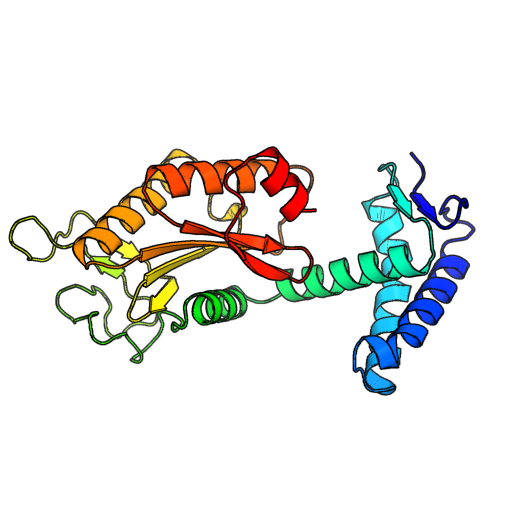.486 5.130 1.00 66.31 90 ALA A O 1
ATOM 669 N N . ASP A 1 91 ? 10.049 -0.492 6.929 1.00 75.75 91 ASP A N 1
ATOM 670 C CA . ASP A 1 91 ? 9.274 -1.678 7.327 1.00 75.75 91 ASP A CA 1
ATOM 671 C C . ASP A 1 91 ? 8.182 -1.987 6.286 1.00 75.75 91 ASP A C 1
ATOM 673 O O . ASP A 1 91 ? 7.911 -3.141 5.959 1.00 75.75 91 ASP A O 1
ATOM 677 N N . ARG A 1 92 ? 7.594 -0.938 5.693 1.00 86.25 92 ARG A N 1
ATOM 678 C CA . ARG A 1 92 ? 6.554 -1.071 4.659 1.00 86.25 92 ARG A CA 1
ATOM 679 C C . ARG A 1 92 ? 7.123 -1.496 3.311 1.00 86.25 92 ARG A C 1
ATOM 681 O O . ARG A 1 92 ? 6.425 -2.152 2.542 1.00 86.25 92 ARG A O 1
ATOM 688 N N . GLU A 1 93 ? 8.370 -1.146 3.019 1.00 89.25 93 GLU A N 1
ATOM 689 C CA . GLU A 1 93 ? 9.078 -1.659 1.847 1.00 89.25 93 GLU A CA 1
ATOM 690 C C . GLU A 1 93 ? 9.339 -3.161 1.972 1.00 89.25 93 GLU A C 1
ATOM 692 O O . GLU A 1 93 ? 9.151 -3.883 0.996 1.00 89.25 93 GLU A O 1
ATOM 697 N N . GLN A 1 94 ? 9.676 -3.661 3.165 1.00 89.38 94 GLN A N 1
ATOM 698 C CA . GLN A 1 94 ? 9.835 -5.103 3.371 1.00 89.38 94 GLN A CA 1
ATOM 699 C C . GLN A 1 94 ? 8.505 -5.856 3.210 1.00 89.38 94 GLN A C 1
ATOM 701 O O . GLN A 1 94 ? 8.459 -6.843 2.477 1.00 89.38 94 GLN A O 1
ATOM 706 N N . ASP A 1 95 ? 7.408 -5.359 3.792 1.00 89.75 95 ASP A N 1
ATOM 707 C CA . ASP A 1 95 ? 6.072 -5.951 3.602 1.00 89.75 95 ASP A CA 1
ATOM 708 C C . ASP A 1 95 ? 5.670 -5.994 2.111 1.00 89.75 95 ASP A C 1
ATOM 710 O O . ASP A 1 95 ? 5.070 -6.957 1.625 1.00 89.75 95 ASP A O 1
ATOM 714 N N . ALA A 1 96 ? 6.001 -4.936 1.364 1.00 92.62 96 ALA A N 1
ATOM 715 C CA . ALA A 1 96 ? 5.753 -4.857 -0.072 1.00 92.62 96 ALA A CA 1
ATOM 716 C C . ALA A 1 96 ? 6.636 -5.831 -0.866 1.00 92.62 96 ALA A C 1
ATOM 718 O O . ALA A 1 96 ? 6.156 -6.466 -1.808 1.00 92.62 96 ALA A O 1
ATOM 719 N N . ALA A 1 97 ? 7.907 -5.978 -0.484 1.00 92.31 97 ALA A N 1
ATOM 720 C CA . ALA A 1 97 ? 8.820 -6.944 -1.079 1.00 92.31 97 ALA A CA 1
ATOM 721 C C . ALA A 1 97 ? 8.289 -8.370 -0.891 1.00 92.31 97 ALA A C 1
ATOM 723 O O . ALA A 1 97 ? 8.169 -9.112 -1.869 1.00 92.31 97 ALA A O 1
ATOM 724 N N . ASP A 1 98 ? 7.868 -8.728 0.322 1.00 92.06 98 ASP A N 1
ATOM 725 C CA . ASP A 1 98 ? 7.317 -10.048 0.637 1.00 92.06 98 ASP A CA 1
ATOM 726 C C . ASP A 1 98 ? 6.064 -10.358 -0.202 1.00 92.06 98 ASP A C 1
ATOM 728 O O . ASP A 1 98 ? 5.925 -11.465 -0.737 1.00 92.06 98 ASP A O 1
ATOM 732 N N . ALA A 1 99 ? 5.192 -9.364 -0.420 1.00 92.56 99 ALA A N 1
ATOM 733 C CA . ALA A 1 99 ? 3.969 -9.507 -1.216 1.00 92.56 99 ALA A CA 1
ATOM 734 C C . ALA A 1 99 ? 4.219 -9.904 -2.686 1.00 92.56 99 ALA A C 1
ATOM 736 O O . ALA A 1 99 ? 3.369 -10.554 -3.303 1.00 92.56 99 ALA A O 1
ATOM 737 N N . ILE A 1 100 ? 5.383 -9.560 -3.249 1.00 93.88 100 ILE A N 1
ATOM 738 C CA . ILE A 1 100 ? 5.790 -9.937 -4.618 1.00 93.88 100 ILE A CA 1
ATOM 739 C C . ILE A 1 100 ? 6.946 -10.941 -4.648 1.00 93.88 100 ILE A C 1
ATOM 741 O O . ILE A 1 100 ? 7.546 -11.145 -5.708 1.00 93.88 100 ILE A O 1
ATOM 745 N N . LYS A 1 101 ? 7.255 -11.580 -3.507 1.00 93.50 101 LYS A N 1
ATOM 746 C CA . LYS A 1 101 ? 8.403 -12.493 -3.337 1.00 93.50 101 LYS A CA 1
ATOM 747 C C . LYS A 1 101 ? 9.714 -11.858 -3.815 1.00 93.50 101 LYS A C 1
ATOM 749 O O . LYS A 1 101 ? 10.495 -12.467 -4.545 1.00 93.50 101 LYS A O 1
ATOM 754 N N . GLY A 1 102 ? 9.877 -10.591 -3.475 1.00 92.75 102 GLY A N 1
ATOM 755 C CA . GLY A 1 102 ? 10.986 -9.747 -3.860 1.00 92.75 102 GLY A CA 1
ATOM 756 C C . GLY A 1 102 ? 11.909 -9.424 -2.699 1.00 92.75 102 GLY A C 1
ATOM 757 O O . GLY A 1 102 ? 11.968 -10.114 -1.686 1.00 92.75 102 GLY A O 1
ATOM 758 N N . VAL A 1 103 ? 12.635 -8.340 -2.892 1.00 91.00 103 VAL A N 1
ATOM 759 C CA . VAL A 1 103 ? 13.587 -7.739 -1.971 1.00 91.00 103 VAL A CA 1
ATOM 760 C C . VAL A 1 103 ? 13.354 -6.234 -1.979 1.00 91.00 103 VAL A C 1
ATOM 762 O O . VAL A 1 103 ? 12.970 -5.662 -3.005 1.00 91.00 103 VAL A O 1
ATOM 765 N N . VAL A 1 104 ? 13.590 -5.586 -0.839 1.00 89.81 104 VAL A N 1
ATOM 766 C CA . VAL A 1 104 ? 13.711 -4.126 -0.806 1.00 89.81 104 VAL A CA 1
ATOM 767 C C . VAL A 1 104 ? 14.829 -3.747 -1.762 1.00 89.81 104 VAL A C 1
ATOM 769 O O . VAL A 1 104 ? 15.878 -4.398 -1.773 1.00 89.81 104 VAL A O 1
ATOM 772 N N . ALA A 1 105 ? 14.595 -2.733 -2.586 1.00 86.31 105 ALA A N 1
ATOM 773 C CA . ALA A 1 105 ? 15.536 -2.274 -3.591 1.00 86.31 105 ALA A CA 1
ATOM 774 C C . ALA A 1 105 ? 16.696 -1.524 -2.922 1.00 86.31 105 ALA A C 1
ATOM 776 O O . ALA A 1 105 ? 16.880 -0.342 -3.152 1.00 86.31 105 ALA A O 1
ATOM 777 N N . SER A 1 106 ? 17.467 -2.214 -2.080 1.00 76.12 106 SER A N 1
ATOM 778 C CA . SER A 1 106 ? 18.591 -1.663 -1.339 1.00 76.12 106 SER A CA 1
ATOM 779 C C . SER A 1 106 ? 19.774 -2.620 -1.313 1.00 76.12 106 SER A C 1
ATOM 781 O O . SER A 1 106 ? 19.650 -3.815 -1.039 1.00 76.12 106 SER A O 1
ATOM 783 N N . GLY A 1 107 ? 20.962 -2.085 -1.601 1.00 62.94 107 GLY A N 1
ATOM 784 C CA . GLY A 1 107 ? 22.198 -2.855 -1.548 1.00 62.94 107 GLY A CA 1
ATOM 785 C C . GLY A 1 107 ? 22.261 -4.016 -2.552 1.00 62.94 107 GLY A C 1
ATOM 786 O O . GLY A 1 107 ? 21.424 -4.196 -3.428 1.00 62.94 107 GLY A O 1
ATOM 787 N N . ARG A 1 108 ? 23.326 -4.817 -2.437 1.00 64.81 108 ARG A N 1
ATOM 788 C CA . ARG A 1 108 ? 23.816 -5.778 -3.450 1.00 64.81 108 ARG A CA 1
ATOM 789 C C . ARG A 1 108 ? 22.896 -6.974 -3.758 1.00 64.81 108 ARG A C 1
ATOM 791 O O . ARG A 1 108 ? 23.300 -7.847 -4.522 1.00 64.81 108 ARG A O 1
ATOM 798 N N . ASN A 1 109 ? 21.698 -7.030 -3.184 1.00 72.19 109 ASN A N 1
ATOM 799 C CA . ASN A 1 109 ? 20.726 -8.093 -3.421 1.00 72.19 109 ASN A CA 1
ATOM 800 C C . ASN A 1 109 ? 19.725 -7.645 -4.485 1.00 72.19 109 ASN A C 1
ATOM 802 O O . ASN A 1 109 ? 18.552 -7.455 -4.199 1.00 72.19 109 ASN A O 1
ATOM 806 N N . LEU A 1 110 ? 20.203 -7.447 -5.711 1.00 84.25 110 LEU A N 1
ATOM 807 C CA . LEU A 1 110 ? 19.346 -7.123 -6.848 1.00 84.25 110 LEU A CA 1
ATOM 808 C C . LEU A 1 110 ? 18.971 -8.411 -7.597 1.00 84.25 110 LEU A C 1
ATOM 810 O O . LEU A 1 110 ? 19.805 -9.318 -7.689 1.00 84.25 110 LEU A O 1
ATOM 814 N N . PRO A 1 111 ? 17.750 -8.509 -8.155 1.00 88.75 111 PRO A N 1
ATOM 815 C CA . PRO A 1 111 ? 17.395 -9.605 -9.047 1.00 88.75 111 PRO A CA 1
ATOM 816 C C . PRO A 1 111 ? 18.362 -9.710 -10.225 1.00 88.75 111 PRO A C 1
ATOM 818 O O . PRO A 1 111 ? 18.911 -8.709 -10.689 1.00 88.75 111 PRO A O 1
ATOM 821 N N . SER A 1 112 ? 18.506 -10.914 -10.767 1.00 88.62 112 SER A N 1
ATOM 822 C CA . SER A 1 112 ? 19.487 -11.233 -11.813 1.00 88.62 112 SER A CA 1
ATOM 823 C C . SER A 1 112 ? 19.357 -10.391 -13.091 1.00 88.62 112 SER A C 1
ATOM 825 O O . SER A 1 112 ? 20.334 -10.191 -13.813 1.00 88.62 112 SER A O 1
ATOM 827 N N . TRP A 1 113 ? 18.154 -9.885 -13.372 1.00 89.69 113 TRP A N 1
ATOM 828 C CA . TRP A 1 113 ? 17.863 -9.064 -14.546 1.00 89.69 113 TRP A CA 1
ATOM 829 C C . TRP A 1 113 ? 18.274 -7.594 -14.384 1.00 89.69 113 TRP A C 1
ATOM 831 O O . TRP A 1 113 ? 18.415 -6.890 -15.387 1.00 89.69 113 TRP A O 1
ATOM 841 N N . VAL A 1 114 ? 18.471 -7.119 -13.151 1.00 88.44 114 VAL A N 1
ATOM 842 C CA . VAL A 1 114 ? 18.946 -5.760 -12.890 1.00 88.44 114 VAL A CA 1
ATOM 843 C C . VAL A 1 114 ? 20.454 -5.749 -13.094 1.00 88.44 114 VAL A C 1
ATOM 845 O O . VAL A 1 114 ? 21.197 -6.430 -12.393 1.00 88.44 114 VAL A O 1
ATOM 848 N N . THR A 1 115 ? 20.925 -4.969 -14.063 1.00 86.06 115 THR A N 1
ATOM 849 C CA . THR A 1 115 ? 22.351 -4.873 -14.402 1.00 86.06 115 THR A CA 1
ATOM 850 C C . THR A 1 115 ? 22.854 -3.440 -14.260 1.00 86.06 115 THR A C 1
ATOM 852 O O . THR A 1 115 ? 22.073 -2.487 -14.274 1.00 86.06 115 THR A O 1
ATOM 855 N N . LYS A 1 116 ? 24.183 -3.269 -14.175 1.00 83.44 116 LYS A N 1
ATOM 856 C CA . LYS A 1 116 ? 24.836 -1.946 -14.123 1.00 83.44 116 LYS A CA 1
ATOM 857 C C . LYS A 1 116 ? 24.460 -1.036 -15.297 1.00 83.44 116 LYS A C 1
ATOM 859 O O . LYS A 1 116 ? 24.503 0.178 -15.154 1.00 83.44 116 LYS A O 1
ATOM 864 N N . GLU A 1 117 ? 24.097 -1.604 -16.447 1.00 85.31 117 GLU A N 1
ATOM 865 C CA . GLU A 1 117 ? 23.672 -0.826 -17.613 1.00 85.31 117 GLU A CA 1
ATOM 866 C C . GLU A 1 117 ? 22.350 -0.093 -17.365 1.00 85.31 117 GLU A C 1
ATOM 868 O O . GLU A 1 117 ? 22.214 1.063 -17.755 1.00 85.31 117 GLU A O 1
ATOM 873 N N . PHE A 1 118 ? 21.392 -0.742 -16.702 1.00 84.94 118 PHE A N 1
ATOM 874 C CA . PHE A 1 118 ? 20.036 -0.216 -16.513 1.00 84.94 118 PHE A CA 1
ATOM 875 C C . PHE A 1 118 ? 19.788 0.339 -15.113 1.00 84.94 118 PHE A C 1
ATOM 877 O O . PHE A 1 118 ? 18.665 0.725 -14.817 1.00 84.94 118 PHE A O 1
ATOM 884 N N . SER A 1 119 ? 20.819 0.416 -14.272 1.00 80.69 119 SER A N 1
ATOM 885 C CA . SER A 1 119 ? 20.725 0.948 -12.916 1.00 80.69 119 SER A CA 1
ATOM 886 C C . SER A 1 119 ? 21.720 2.084 -12.723 1.00 80.69 119 SER A C 1
ATOM 888 O O . SER A 1 119 ? 22.931 1.853 -12.717 1.00 80.69 119 SER A O 1
ATOM 890 N N . LYS A 1 120 ? 21.223 3.313 -12.531 1.00 71.75 120 LYS A N 1
ATOM 891 C CA . LYS A 1 120 ? 22.076 4.504 -12.318 1.00 71.75 120 LYS A CA 1
ATOM 892 C C . LYS A 1 120 ? 22.986 4.352 -11.100 1.00 71.75 120 LYS A C 1
ATOM 894 O O . LYS A 1 120 ? 24.116 4.827 -11.094 1.00 71.75 120 LYS A O 1
ATOM 899 N N . THR A 1 121 ? 22.448 3.701 -10.080 1.00 65.38 121 THR A N 1
ATOM 900 C CA . THR A 1 121 ? 22.946 3.668 -8.710 1.00 65.38 121 THR A CA 1
ATOM 901 C C . THR A 1 121 ? 23.011 2.211 -8.239 1.00 65.38 121 THR A C 1
ATOM 903 O O . THR A 1 121 ? 22.551 1.859 -7.164 1.00 65.38 121 THR A O 1
ATOM 906 N N . PHE A 1 122 ? 23.566 1.329 -9.091 1.00 65.94 122 PHE A N 1
ATOM 907 C CA . PHE A 1 122 ? 23.659 -0.130 -8.868 1.00 65.94 122 PHE A CA 1
ATOM 908 C C . PHE A 1 122 ? 24.337 -0.528 -7.543 1.00 65.94 122 PHE A C 1
ATOM 910 O O . PHE A 1 122 ? 24.166 -1.648 -7.075 1.00 65.94 122 PHE A O 1
ATOM 917 N N . GLU A 1 123 ? 25.132 0.367 -6.955 1.00 60.75 123 GLU A N 1
ATOM 918 C CA . GLU A 1 123 ? 25.835 0.144 -5.688 1.00 60.75 123 GLU A CA 1
ATOM 919 C C . GLU A 1 123 ? 25.249 0.962 -4.520 1.00 60.75 123 GLU A C 1
ATOM 921 O O . GLU A 1 123 ? 25.705 0.787 -3.390 1.00 60.75 123 GLU A O 1
ATOM 926 N N . ASP A 1 124 ? 24.231 1.799 -4.764 1.00 59.94 124 ASP A N 1
ATOM 927 C CA . ASP A 1 124 ? 23.569 2.590 -3.721 1.00 59.94 124 ASP A CA 1
ATOM 928 C C . ASP A 1 124 ? 22.351 1.865 -3.128 1.00 59.94 124 ASP A C 1
ATOM 930 O O . ASP A 1 124 ? 21.925 0.796 -3.568 1.00 59.94 124 ASP A O 1
ATOM 934 N N . LEU A 1 125 ? 21.792 2.475 -2.083 1.00 58.59 125 LEU A N 1
ATOM 935 C CA . LEU A 1 125 ? 20.661 1.955 -1.322 1.00 58.59 125 LEU A CA 1
ATOM 936 C C . LEU A 1 125 ? 19.310 2.060 -2.041 1.00 58.59 125 LEU A C 1
ATOM 938 O O . LEU A 1 125 ? 18.402 1.413 -1.560 1.00 58.59 125 LEU A O 1
ATOM 942 N N . ASP A 1 126 ? 19.193 2.800 -3.154 1.00 67.12 126 ASP A N 1
ATOM 943 C CA . ASP A 1 126 ? 17.959 2.910 -3.947 1.00 67.12 126 ASP A CA 1
ATOM 944 C C . ASP A 1 126 ? 18.291 3.010 -5.463 1.00 67.12 126 ASP A C 1
ATOM 946 O O . ASP A 1 126 ? 18.689 4.086 -5.940 1.00 67.12 126 ASP A O 1
ATOM 950 N N . PRO A 1 127 ? 18.185 1.928 -6.257 1.00 74.88 127 PRO A N 1
ATOM 951 C CA . PRO A 1 127 ? 18.524 1.952 -7.672 1.00 74.88 127 PRO A CA 1
ATOM 952 C C . PRO A 1 127 ? 17.443 2.647 -8.517 1.00 74.88 127 PRO A C 1
ATOM 954 O O . PRO A 1 127 ? 16.282 2.233 -8.551 1.00 74.88 127 PRO A O 1
ATOM 957 N N . ASP A 1 128 ? 17.842 3.671 -9.275 1.00 88.75 128 ASP A N 1
ATOM 958 C CA . ASP A 1 128 ? 17.044 4.178 -10.398 1.00 88.75 128 ASP A CA 1
ATOM 959 C C . ASP A 1 128 ? 17.133 3.174 -11.559 1.00 88.75 128 ASP A C 1
ATOM 961 O O . ASP A 1 128 ? 18.210 3.003 -12.145 1.00 88.75 128 ASP A O 1
ATOM 965 N N . ILE A 1 129 ? 16.013 2.535 -11.907 1.00 91.25 129 ILE A N 1
ATOM 966 C CA . ILE A 1 129 ? 15.924 1.562 -13.001 1.00 91.25 129 ILE A CA 1
ATOM 967 C C . ILE A 1 129 ? 15.457 2.256 -14.279 1.00 91.25 129 ILE A C 1
ATOM 969 O O . ILE A 1 129 ? 14.337 2.762 -14.363 1.00 91.25 129 ILE A O 1
ATOM 973 N N . TYR A 1 130 ? 16.306 2.231 -15.300 1.00 94.06 130 TYR A N 1
ATOM 974 C CA . TYR A 1 130 ? 16.015 2.780 -16.619 1.00 94.06 130 TYR A CA 1
ATOM 975 C C . TYR A 1 130 ? 15.235 1.802 -17.493 1.00 94.06 130 TYR A C 1
ATOM 977 O O . TYR A 1 130 ? 15.471 0.589 -17.470 1.00 94.06 130 TYR A O 1
ATOM 985 N N . ALA A 1 131 ? 14.363 2.341 -18.342 1.00 95.25 131 ALA A N 1
ATOM 986 C CA . ALA A 1 131 ? 13.707 1.566 -19.384 1.00 95.25 131 ALA A CA 1
ATOM 987 C C . ALA A 1 131 ? 14.693 1.149 -20.490 1.00 95.25 131 ALA A C 1
ATOM 989 O O . ALA A 1 131 ? 15.756 1.753 -20.683 1.00 95.25 131 ALA A O 1
ATOM 990 N N . LYS A 1 132 ? 14.308 0.129 -21.261 1.00 94.25 132 LYS A N 1
ATOM 991 C CA . LYS A 1 132 ? 14.927 -0.179 -22.557 1.00 94.25 132 LYS A CA 1
ATOM 992 C C . LYS A 1 132 ? 14.224 0.596 -23.669 1.00 94.25 132 LYS A C 1
ATOM 994 O O . LYS A 1 132 ? 12.998 0.562 -23.774 1.00 94.25 132 LYS A O 1
ATOM 999 N N . ASN A 1 133 ? 14.998 1.238 -24.539 1.00 92.88 133 ASN A N 1
ATOM 1000 C CA . ASN A 1 133 ? 14.491 1.787 -25.794 1.00 92.88 133 ASN A CA 1
ATOM 1001 C C . ASN A 1 133 ? 14.209 0.671 -26.818 1.00 92.88 133 ASN A C 1
ATOM 1003 O O . ASN A 1 133 ? 14.469 -0.509 -26.580 1.00 92.88 133 ASN A O 1
ATOM 1007 N N . THR A 1 134 ? 13.706 1.042 -27.996 1.00 90.25 134 THR A N 1
ATOM 1008 C CA . THR A 1 134 ? 13.359 0.098 -29.077 1.00 90.25 134 THR A CA 1
ATOM 1009 C C . THR A 1 134 ? 14.538 -0.732 -29.590 1.00 90.25 134 THR A C 1
ATOM 1011 O O . THR A 1 134 ? 14.326 -1.801 -30.154 1.00 90.25 134 THR A O 1
ATOM 1014 N N . SER A 1 135 ? 15.770 -0.271 -29.372 1.00 90.75 135 SER A N 1
ATOM 1015 C CA . SER A 1 135 ? 17.006 -0.980 -29.720 1.00 90.75 135 SER A CA 1
ATOM 1016 C C . SER A 1 135 ? 17.549 -1.834 -28.566 1.00 90.75 135 SER A C 1
ATOM 1018 O O . SER A 1 135 ? 18.670 -2.331 -28.656 1.00 90.75 135 SER A O 1
ATOM 1020 N N . GLY A 1 136 ? 16.806 -1.959 -27.461 1.00 89.19 136 GLY A N 1
ATOM 1021 C CA . GLY A 1 136 ? 17.206 -2.712 -26.271 1.00 89.19 136 GLY A CA 1
ATOM 1022 C C . GLY A 1 136 ? 18.255 -2.022 -25.394 1.00 89.19 136 GLY A C 1
ATOM 1023 O O . GLY A 1 136 ? 18.722 -2.636 -24.441 1.00 89.19 136 GLY A O 1
ATOM 1024 N N . LYS A 1 137 ? 18.627 -0.770 -25.694 1.00 92.81 137 LYS A N 1
ATOM 1025 C CA . LYS A 1 137 ? 19.614 0.012 -24.928 1.00 92.81 137 LYS A CA 1
ATOM 1026 C C . LYS A 1 137 ? 18.934 0.863 -23.861 1.00 92.81 137 LYS A C 1
ATOM 1028 O O . LYS A 1 137 ? 17.738 1.129 -23.959 1.00 92.81 137 LYS A O 1
ATOM 1033 N N . LYS A 1 138 ? 19.704 1.349 -22.885 1.00 92.69 138 LYS A N 1
ATOM 1034 C CA . LYS A 1 138 ? 19.224 2.284 -21.854 1.00 92.69 138 LYS A CA 1
ATOM 1035 C C . LYS A 1 138 ? 18.526 3.509 -22.468 1.00 92.69 138 LYS A C 1
ATOM 1037 O O . LYS A 1 138 ? 19.099 4.186 -23.323 1.00 92.69 138 LYS A O 1
ATOM 1042 N N . ASP A 1 139 ? 17.319 3.805 -21.998 1.00 93.31 139 ASP A N 1
ATOM 1043 C CA . ASP A 1 139 ? 16.603 5.054 -22.259 1.00 93.31 139 ASP A CA 1
ATOM 1044 C C . ASP A 1 139 ? 16.754 6.005 -21.064 1.00 93.31 139 ASP A C 1
ATOM 1046 O O . ASP A 1 139 ? 16.115 5.835 -20.030 1.00 93.31 139 ASP A O 1
ATOM 1050 N N . GLU A 1 140 ? 17.607 7.022 -21.191 1.00 89.81 140 GLU A N 1
ATOM 1051 C CA . GLU A 1 140 ? 17.862 7.979 -20.104 1.00 89.81 140 GLU A CA 1
ATOM 1052 C C . GLU A 1 140 ? 16.681 8.918 -19.823 1.00 89.81 140 GLU A C 1
ATOM 1054 O O . GLU A 1 140 ? 16.676 9.600 -18.797 1.00 89.81 140 GLU A O 1
ATOM 1059 N N . SER A 1 141 ? 15.677 8.951 -20.706 1.00 90.00 141 SER A N 1
ATOM 1060 C CA . SER A 1 141 ? 14.481 9.779 -20.539 1.00 90.00 141 SER A CA 1
ATOM 1061 C C . SER A 1 141 ? 13.391 9.118 -19.692 1.00 90.00 141 SER A C 1
ATOM 1063 O O . SER A 1 141 ? 12.473 9.808 -19.247 1.00 90.00 141 SER A O 1
ATOM 1065 N N . CYS A 1 142 ? 13.496 7.809 -19.433 1.00 91.94 142 CYS A N 1
ATOM 1066 C CA . CYS A 1 142 ? 12.512 7.046 -18.671 1.00 91.94 142 CYS A CA 1
ATOM 1067 C C . CYS A 1 142 ? 13.200 6.205 -17.589 1.00 91.94 142 CYS A C 1
ATOM 1069 O O . CYS A 1 142 ? 13.899 5.230 -17.873 1.00 91.94 142 CYS A O 1
ATOM 1071 N N . THR A 1 143 ? 12.999 6.601 -16.333 1.00 93.25 143 THR A N 1
ATOM 1072 C CA . THR A 1 143 ? 13.545 5.923 -15.156 1.00 93.25 143 THR A CA 1
ATOM 1073 C C . THR A 1 143 ? 12.522 5.892 -14.031 1.00 93.25 143 THR A C 1
ATOM 1075 O O . THR A 1 143 ? 11.663 6.774 -13.932 1.00 93.25 143 THR A O 1
ATOM 1078 N N . VAL A 1 144 ? 12.623 4.890 -13.167 1.00 91.88 144 VAL A N 1
ATOM 1079 C CA . VAL A 1 144 ? 11.842 4.805 -11.938 1.00 91.88 144 VAL A CA 1
ATOM 1080 C C . VAL A 1 144 ? 12.760 4.508 -10.763 1.00 91.88 144 VAL A C 1
ATOM 1082 O O . VAL A 1 144 ? 13.594 3.607 -10.825 1.00 91.88 144 VAL A O 1
ATOM 1085 N N . LYS A 1 145 ? 12.572 5.253 -9.674 1.00 89.56 145 LYS A N 1
ATOM 1086 C CA . LYS A 1 145 ? 13.165 4.918 -8.385 1.00 89.56 145 LYS A CA 1
ATOM 1087 C C . LYS A 1 145 ? 12.352 3.772 -7.788 1.00 89.56 145 LYS A C 1
ATOM 1089 O O . LYS A 1 145 ? 11.234 4.004 -7.325 1.00 89.56 145 LYS A O 1
ATOM 1094 N N . ALA A 1 146 ? 12.854 2.549 -7.916 1.00 90.50 146 ALA A N 1
ATOM 1095 C CA . ALA A 1 146 ? 12.185 1.374 -7.375 1.00 90.50 146 ALA A CA 1
ATOM 1096 C C . ALA A 1 146 ? 12.416 1.312 -5.863 1.00 90.50 146 ALA A C 1
ATOM 1098 O O . ALA A 1 146 ? 13.539 1.512 -5.413 1.00 90.50 146 ALA A O 1
ATOM 1099 N N . ASP A 1 147 ? 11.362 1.015 -5.109 1.00 90.75 147 ASP A N 1
ATOM 1100 C CA . ASP A 1 147 ? 11.456 0.785 -3.664 1.00 90.75 147 ASP A CA 1
ATOM 1101 C C . ASP A 1 147 ? 11.541 -0.736 -3.378 1.00 90.75 147 ASP A C 1
ATOM 1103 O O . ASP A 1 147 ? 12.182 -1.174 -2.426 1.00 90.75 147 ASP A O 1
ATOM 1107 N N . VAL A 1 148 ? 10.954 -1.576 -4.247 1.00 92.75 148 VAL A N 1
ATOM 1108 C CA . VAL A 1 148 ? 11.032 -3.049 -4.172 1.00 92.75 148 VAL A CA 1
ATOM 1109 C C . VAL A 1 148 ? 11.235 -3.681 -5.548 1.00 92.75 148 VAL A C 1
ATOM 1111 O O . VAL A 1 148 ? 10.750 -3.178 -6.567 1.00 92.75 148 VAL A O 1
ATOM 1114 N N . LEU A 1 149 ? 11.941 -4.809 -5.588 1.00 93.44 149 LEU A N 1
ATOM 1115 C CA . LEU A 1 149 ? 12.289 -5.535 -6.810 1.00 93.44 149 LEU A CA 1
ATOM 1116 C C . LEU A 1 149 ? 12.089 -7.039 -6.612 1.00 93.44 149 LEU A C 1
ATOM 1118 O O . LEU A 1 149 ? 12.347 -7.569 -5.539 1.00 93.44 149 LEU A O 1
ATOM 1122 N N . SER A 1 150 ? 11.683 -7.764 -7.648 1.00 94.81 150 SER A N 1
ATOM 1123 C CA . SER A 1 150 ? 11.696 -9.231 -7.657 1.00 94.81 150 SER A CA 1
ATOM 1124 C C . SER A 1 150 ? 12.157 -9.754 -9.013 1.00 94.81 150 SER A C 1
ATOM 1126 O O . SER A 1 150 ? 12.342 -8.992 -9.963 1.00 94.81 150 SER A O 1
ATOM 1128 N N . GLU A 1 151 ? 12.325 -11.069 -9.150 1.00 94.62 151 GLU A N 1
ATOM 1129 C CA . GLU A 1 151 ? 12.586 -11.679 -10.463 1.00 94.62 151 GLU A CA 1
ATOM 1130 C C . GLU A 1 151 ? 11.449 -11.434 -11.471 1.00 94.62 151 GLU A C 1
ATOM 1132 O O . GLU A 1 151 ? 11.655 -11.535 -12.684 1.00 94.62 151 GLU A O 1
ATOM 1137 N N . HIS A 1 152 ? 10.261 -11.058 -10.991 1.00 94.00 152 HIS A N 1
ATOM 1138 C CA . HIS A 1 152 ? 9.055 -10.908 -11.802 1.00 94.00 152 HIS A CA 1
ATOM 1139 C C . HIS A 1 152 ? 8.473 -9.496 -11.807 1.00 94.00 152 HIS A C 1
ATOM 1141 O O . HIS A 1 152 ? 7.614 -9.229 -12.641 1.00 94.00 152 HIS A O 1
ATOM 1147 N N . GLY A 1 153 ? 8.925 -8.589 -10.940 1.00 95.19 153 GLY A N 1
ATOM 1148 C CA . GLY A 1 153 ? 8.259 -7.304 -10.774 1.00 95.19 153 GLY A CA 1
ATOM 1149 C C . GLY A 1 153 ? 9.136 -6.171 -10.259 1.00 95.19 153 GLY A C 1
ATOM 1150 O O . GLY A 1 153 ? 10.222 -6.375 -9.716 1.00 95.19 153 GLY A O 1
ATOM 1151 N N . ILE A 1 154 ? 8.623 -4.959 -10.444 1.00 95.25 154 ILE A N 1
ATOM 1152 C CA . ILE A 1 154 ? 9.184 -3.695 -9.964 1.00 95.25 154 ILE A CA 1
ATOM 1153 C C . ILE A 1 154 ? 8.080 -2.973 -9.200 1.00 95.25 154 ILE A C 1
ATOM 1155 O O . ILE A 1 154 ? 6.958 -2.858 -9.702 1.00 95.25 154 ILE A O 1
ATOM 1159 N N . GLY A 1 155 ? 8.383 -2.482 -8.000 1.00 95.31 155 GLY A N 1
ATOM 1160 C CA . GLY A 1 155 ? 7.405 -1.815 -7.154 1.00 95.31 155 GLY A CA 1
ATOM 1161 C C . GLY A 1 155 ? 7.856 -0.468 -6.606 1.00 95.31 155 GLY A C 1
ATOM 1162 O O . GLY A 1 155 ? 9.028 -0.264 -6.294 1.00 95.31 155 GLY A O 1
ATOM 1163 N N . VAL A 1 156 ? 6.887 0.434 -6.458 1.00 94.12 156 VAL A N 1
ATOM 1164 C CA . VAL A 1 156 ? 7.020 1.675 -5.679 1.00 94.12 156 VAL A CA 1
ATOM 1165 C C . VAL A 1 156 ? 6.106 1.615 -4.460 1.00 94.12 156 VAL A C 1
ATOM 1167 O O . VAL A 1 156 ? 4.976 1.128 -4.547 1.00 94.12 156 VAL A O 1
ATOM 1170 N N . VAL A 1 157 ? 6.582 2.126 -3.332 1.00 92.56 157 VAL A N 1
ATOM 1171 C CA . VAL A 1 157 ? 5.942 2.065 -2.019 1.00 92.56 157 VAL A CA 1
ATOM 1172 C C . VAL A 1 157 ? 5.771 3.485 -1.483 1.00 92.56 157 VAL A C 1
ATOM 1174 O O . VAL A 1 157 ? 6.667 4.337 -1.537 1.00 92.56 157 VAL A O 1
ATOM 1177 N N . GLY A 1 158 ? 4.580 3.799 -0.979 1.00 89.69 158 GLY A N 1
ATOM 1178 C CA . GLY A 1 158 ? 4.349 5.125 -0.422 1.00 89.69 158 GLY A CA 1
ATOM 1179 C C . GLY A 1 158 ? 2.988 5.329 0.223 1.00 89.69 158 GLY A C 1
ATOM 1180 O O . GLY A 1 158 ? 2.013 4.678 -0.153 1.00 89.69 158 GLY A O 1
ATOM 1181 N N . PRO A 1 159 ? 2.883 6.284 1.160 1.00 86.44 159 PRO A N 1
ATOM 1182 C CA . PRO A 1 159 ? 1.596 6.700 1.681 1.00 86.44 159 PRO A CA 1
ATOM 1183 C C . PRO A 1 159 ? 0.885 7.651 0.706 1.00 86.44 159 PRO A C 1
ATOM 1185 O O . PRO A 1 159 ? 1.554 8.301 -0.102 1.00 86.44 159 PRO A O 1
ATOM 1188 N N . PRO A 1 160 ? -0.445 7.838 0.818 1.00 84.00 160 PRO A N 1
ATOM 1189 C CA . PRO A 1 160 ? -1.197 8.798 0.005 1.00 84.00 160 PRO A CA 1
ATOM 1190 C C . PRO A 1 160 ? -0.576 10.201 -0.035 1.00 84.00 160 PRO A C 1
ATOM 1192 O O . PRO A 1 160 ? -0.538 10.817 -1.095 1.00 84.00 160 PRO A O 1
ATOM 1195 N N . SER A 1 161 ? 0.006 10.668 1.076 1.00 77.00 161 SER A N 1
ATOM 1196 C CA . SER A 1 161 ? 0.676 11.975 1.162 1.00 77.00 161 SER A CA 1
ATOM 1197 C C . SER A 1 161 ? 1.942 12.106 0.300 1.00 77.00 161 SER A C 1
ATOM 1199 O O . SER A 1 161 ? 2.399 13.212 0.033 1.00 77.00 161 SER A O 1
ATOM 1201 N N . LYS A 1 162 ? 2.556 10.997 -0.141 1.00 74.88 162 LYS A N 1
ATOM 1202 C CA . LYS A 1 162 ? 3.668 11.018 -1.119 1.00 74.88 162 LYS A CA 1
ATOM 1203 C C . LYS A 1 162 ? 3.143 11.319 -2.533 1.00 74.88 162 LYS A C 1
ATOM 1205 O O . LYS A 1 162 ? 3.915 11.703 -3.407 1.00 74.88 162 LYS A O 1
ATOM 1210 N N . PHE A 1 163 ? 1.828 11.210 -2.744 1.00 72.12 163 PHE A N 1
ATOM 1211 C CA . PHE A 1 163 ? 1.165 11.252 -4.046 1.00 72.12 163 PHE A CA 1
ATOM 1212 C C . PHE A 1 163 ? 0.176 12.421 -4.213 1.00 72.12 163 PHE A C 1
ATOM 1214 O O . PHE A 1 163 ? -0.727 12.359 -5.050 1.00 72.12 163 PHE A O 1
ATOM 1221 N N . ASP A 1 164 ? 0.366 13.515 -3.471 1.00 70.25 164 ASP A N 1
ATOM 1222 C CA . ASP A 1 164 ? -0.577 14.645 -3.400 1.00 70.25 164 ASP A CA 1
ATOM 1223 C C . ASP A 1 164 ? -0.745 15.435 -4.718 1.00 70.25 164 ASP A C 1
ATOM 1225 O O . ASP A 1 164 ? -1.715 16.174 -4.896 1.00 70.25 164 ASP A O 1
ATOM 1229 N N . LYS A 1 165 ? 0.180 15.295 -5.677 1.00 82.62 165 LYS A N 1
ATOM 1230 C CA . LYS A 1 165 ? 0.136 16.003 -6.968 1.00 82.62 165 LYS A CA 1
ATOM 1231 C C . LYS A 1 165 ? -0.226 15.047 -8.103 1.00 82.62 165 LYS A C 1
ATOM 1233 O O . LYS A 1 165 ? 0.655 14.388 -8.650 1.00 82.62 165 LYS A O 1
ATOM 1238 N N . LYS A 1 166 ? -1.494 15.059 -8.538 1.00 86.44 166 LYS A N 1
ATOM 1239 C CA . LYS A 1 166 ? -2.037 14.193 -9.613 1.00 86.44 166 LYS A CA 1
ATOM 1240 C C . LYS A 1 166 ? -1.101 14.022 -10.818 1.00 86.44 166 LYS A C 1
ATOM 1242 O O . LYS A 1 166 ? -0.832 12.897 -11.221 1.00 86.44 166 LYS A O 1
ATOM 1247 N N . GLY A 1 167 ? -0.602 15.121 -11.393 1.00 85.56 167 GLY A N 1
ATOM 1248 C CA . GLY A 1 167 ? 0.277 15.066 -12.570 1.00 85.56 167 GLY A CA 1
ATOM 1249 C C . GLY A 1 167 ? 1.609 14.357 -12.303 1.00 85.56 167 GLY A C 1
ATOM 1250 O O . GLY A 1 167 ? 2.048 13.552 -13.118 1.00 85.56 167 GLY A O 1
ATOM 1251 N N . HIS A 1 168 ? 2.211 14.601 -11.137 1.00 87.12 168 HIS A N 1
ATOM 1252 C CA . HIS A 1 168 ? 3.459 13.958 -10.730 1.00 87.12 168 HIS A CA 1
ATOM 1253 C C . HIS A 1 168 ? 3.259 12.461 -10.462 1.00 87.12 168 HIS A C 1
ATOM 1255 O O . HIS A 1 168 ? 3.991 11.639 -11.004 1.00 87.12 168 HIS A O 1
ATOM 1261 N N . THR A 1 169 ? 2.215 12.103 -9.713 1.00 89.88 169 THR A N 1
ATOM 1262 C CA . THR A 1 169 ? 1.879 10.710 -9.386 1.00 89.88 169 THR A CA 1
ATOM 1263 C C . THR A 1 169 ? 1.585 9.879 -10.630 1.00 89.88 169 THR A C 1
ATOM 1265 O O . THR A 1 169 ? 2.118 8.786 -10.793 1.00 89.88 169 THR A O 1
ATOM 1268 N N . ARG A 1 170 ? 0.778 10.413 -11.553 1.00 93.56 170 ARG A N 1
ATOM 1269 C CA . ARG A 1 170 ? 0.519 9.755 -12.840 1.00 93.56 170 ARG A CA 1
ATOM 1270 C C . ARG A 1 170 ? 1.798 9.593 -13.656 1.00 93.56 170 ARG A C 1
ATOM 1272 O O . ARG A 1 170 ? 1.959 8.571 -14.307 1.00 93.56 170 ARG A O 1
ATOM 1279 N N . GLY A 1 171 ? 2.707 10.570 -13.597 1.00 92.62 171 GLY A N 1
ATOM 1280 C CA . GLY A 1 171 ? 4.038 10.465 -14.194 1.00 92.62 171 GLY A CA 1
ATOM 1281 C C . GLY A 1 171 ? 4.846 9.300 -13.622 1.00 92.62 171 GLY A C 1
ATOM 1282 O O . GLY A 1 171 ? 5.402 8.527 -14.393 1.00 92.62 171 GLY A O 1
ATOM 1283 N N . ILE A 1 172 ? 4.846 9.124 -12.296 1.00 92.81 172 ILE A N 1
ATOM 1284 C CA . ILE A 1 172 ? 5.504 7.986 -11.634 1.00 92.81 172 ILE A CA 1
ATOM 1285 C C . ILE A 1 172 ? 4.907 6.657 -12.110 1.00 92.81 172 ILE A C 1
ATOM 1287 O O . ILE A 1 172 ? 5.656 5.787 -12.540 1.00 92.81 172 ILE A O 1
ATOM 1291 N N . PHE A 1 173 ? 3.578 6.501 -12.091 1.00 95.88 173 PHE A N 1
ATOM 1292 C CA . PHE A 1 173 ? 2.936 5.254 -12.535 1.00 95.88 173 PHE A CA 1
ATOM 1293 C C . PHE A 1 173 ? 3.158 4.971 -14.020 1.00 95.88 173 PHE A C 1
ATOM 1295 O O . PHE A 1 173 ? 3.402 3.825 -14.390 1.00 95.88 173 PHE A O 1
ATOM 1302 N N . LYS A 1 174 ? 3.145 6.011 -14.859 1.00 96.62 174 LYS A N 1
ATOM 1303 C CA . LYS A 1 174 ? 3.490 5.893 -16.275 1.00 96.62 174 LYS A CA 1
ATOM 1304 C C . LYS A 1 174 ? 4.914 5.366 -16.459 1.00 96.62 174 LYS A C 1
ATOM 1306 O O . LYS A 1 174 ? 5.093 4.372 -17.155 1.00 96.62 174 LYS A O 1
ATOM 1311 N N . MET A 1 175 ? 5.904 6.003 -15.829 1.00 96.19 175 MET A N 1
ATOM 1312 C CA . MET A 1 175 ? 7.306 5.582 -15.936 1.00 96.19 175 MET A CA 1
ATOM 1313 C C . MET A 1 175 ? 7.508 4.172 -15.378 1.00 96.19 175 MET A C 1
ATOM 1315 O O . MET A 1 175 ? 8.155 3.355 -16.020 1.00 96.19 175 MET A O 1
ATOM 1319 N N . LEU A 1 176 ? 6.894 3.844 -14.239 1.00 97.19 176 LEU A N 1
ATOM 1320 C CA . LEU A 1 176 ? 6.948 2.501 -13.662 1.00 97.19 176 LEU A CA 1
ATOM 1321 C C . LEU A 1 176 ? 6.418 1.435 -14.635 1.00 97.19 176 LEU A C 1
ATOM 1323 O O . LEU A 1 176 ? 7.087 0.427 -14.857 1.00 97.19 176 LEU A O 1
ATOM 1327 N N . GLY A 1 177 ? 5.244 1.663 -15.231 1.00 97.31 177 GLY A N 1
ATOM 1328 C CA . GLY A 1 177 ? 4.661 0.753 -16.219 1.00 97.31 177 GLY A CA 1
ATOM 1329 C C . GLY A 1 177 ? 5.525 0.610 -17.476 1.00 97.31 177 GLY A C 1
ATOM 1330 O O . GLY A 1 177 ? 5.697 -0.495 -17.990 1.00 97.31 177 GLY A O 1
ATOM 1331 N N . GLU A 1 178 ? 6.116 1.705 -17.961 1.00 96.88 178 GLU A N 1
ATOM 1332 C CA . GLU A 1 178 ? 7.030 1.694 -19.110 1.00 96.88 178 GLU A CA 1
ATOM 1333 C C . GLU A 1 178 ? 8.321 0.920 -18.821 1.00 96.88 178 GLU A C 1
ATOM 1335 O O . GLU A 1 178 ? 8.690 0.045 -19.612 1.00 96.88 178 GLU A O 1
ATOM 1340 N N . VAL A 1 179 ? 8.971 1.192 -17.685 1.00 96.62 179 VAL A N 1
ATOM 1341 C CA . VAL A 1 179 ? 10.195 0.504 -17.258 1.00 96.62 179 VAL A CA 1
ATOM 1342 C C . VAL A 1 179 ? 9.918 -0.987 -17.091 1.00 96.62 179 VAL A C 1
ATOM 1344 O O . VAL A 1 179 ? 10.583 -1.792 -17.746 1.00 96.62 179 VAL A O 1
ATOM 1347 N N . ALA A 1 180 ? 8.907 -1.368 -16.304 1.00 97.12 180 ALA A N 1
ATOM 1348 C CA . ALA A 1 180 ? 8.573 -2.771 -16.059 1.00 97.12 180 ALA A CA 1
ATOM 1349 C C . ALA A 1 180 ? 8.289 -3.522 -17.366 1.00 97.12 180 ALA A C 1
ATOM 1351 O O . ALA A 1 180 ? 8.903 -4.556 -17.632 1.00 97.12 180 ALA A O 1
ATOM 1352 N N . ARG A 1 181 ? 7.465 -2.947 -18.251 1.00 97.00 181 ARG A N 1
ATOM 1353 C CA . ARG A 1 181 ? 7.162 -3.535 -19.563 1.00 97.00 181 ARG A CA 1
ATOM 1354 C C . ARG A 1 181 ? 8.413 -3.717 -20.422 1.00 97.00 181 ARG A C 1
ATOM 1356 O O . ARG A 1 181 ? 8.548 -4.747 -21.072 1.00 97.00 181 ARG A O 1
ATOM 1363 N N . SER A 1 182 ? 9.325 -2.744 -20.433 1.00 96.62 182 SER A N 1
ATOM 1364 C CA . SER A 1 182 ? 10.564 -2.825 -21.224 1.00 96.62 182 SER A CA 1
ATOM 1365 C C . SER A 1 182 ? 11.528 -3.927 -20.751 1.00 96.62 182 SER A C 1
ATOM 1367 O O . SER A 1 182 ? 12.375 -4.383 -21.519 1.00 96.62 182 SER A O 1
ATOM 1369 N N . HIS A 1 183 ? 11.382 -4.378 -19.501 1.00 95.06 183 HIS A N 1
ATOM 1370 C CA . HIS A 1 183 ? 12.143 -5.479 -18.903 1.00 95.06 183 HIS A CA 1
ATOM 1371 C C . HIS A 1 183 ? 11.342 -6.783 -18.786 1.00 95.06 183 HIS A C 1
ATOM 1373 O O . HIS A 1 183 ? 11.837 -7.731 -18.179 1.00 95.06 183 HIS A O 1
ATOM 1379 N N . GLU A 1 184 ? 10.138 -6.843 -19.365 1.00 96.12 184 GLU A N 1
ATOM 1380 C CA . GLU A 1 184 ? 9.226 -7.994 -19.268 1.00 96.12 184 GLU A CA 1
ATOM 1381 C C . GLU A 1 184 ? 8.883 -8.354 -17.807 1.00 96.12 184 GLU A C 1
ATOM 1383 O O . GLU A 1 184 ? 8.850 -9.522 -17.419 1.00 96.12 184 GLU A O 1
ATOM 1388 N N . LYS A 1 185 ? 8.658 -7.327 -16.978 1.00 96.94 185 LYS A N 1
ATOM 1389 C CA . LYS A 1 185 ? 8.291 -7.429 -15.557 1.00 96.94 185 LYS A CA 1
ATOM 1390 C C . LYS A 1 185 ? 6.903 -6.855 -15.294 1.00 96.94 185 LYS A C 1
ATOM 1392 O O . LYS A 1 185 ? 6.398 -6.024 -16.050 1.00 96.94 185 LYS A O 1
ATOM 1397 N N . GLU A 1 186 ? 6.307 -7.269 -14.184 1.00 97.56 186 GLU A N 1
ATOM 1398 C CA . GLU A 1 186 ? 5.084 -6.681 -13.646 1.00 97.56 186 GLU A CA 1
ATOM 1399 C C . GLU A 1 186 ? 5.387 -5.369 -12.905 1.00 97.56 186 GLU A C 1
ATOM 1401 O O . GLU A 1 186 ? 6.374 -5.245 -12.181 1.00 97.56 186 GLU A O 1
ATOM 1406 N N . ALA A 1 187 ? 4.529 -4.366 -13.081 1.00 98.06 187 ALA A N 1
ATOM 1407 C CA . ALA A 1 187 ? 4.591 -3.123 -12.321 1.00 98.06 187 ALA A CA 1
ATOM 1408 C C . ALA A 1 187 ? 3.657 -3.194 -11.108 1.00 98.06 187 ALA A C 1
ATOM 1410 O O . ALA A 1 187 ? 2.493 -3.585 -11.243 1.00 98.06 187 ALA A O 1
ATOM 1411 N N . HIS A 1 188 ? 4.124 -2.748 -9.942 1.00 98.19 188 HIS A N 1
ATOM 1412 C CA . HIS A 1 188 ? 3.350 -2.750 -8.701 1.00 98.19 188 HIS A CA 1
ATOM 1413 C C . HIS A 1 188 ? 3.390 -1.393 -7.990 1.00 98.19 188 HIS A C 1
ATOM 1415 O O . HIS A 1 188 ? 4.441 -0.775 -7.850 1.00 98.19 188 HIS A O 1
ATOM 1421 N N . SER A 1 189 ? 2.251 -0.931 -7.484 1.00 96.81 189 SER A N 1
ATOM 1422 C CA . SER A 1 189 ? 2.205 0.229 -6.585 1.00 96.81 189 SER A CA 1
ATOM 1423 C C . SER A 1 189 ? 1.646 -0.192 -5.238 1.00 96.81 189 SER A C 1
ATOM 1425 O O . SER A 1 189 ? 0.526 -0.696 -5.194 1.00 96.81 189 SER A O 1
ATOM 1427 N N . PHE A 1 190 ? 2.375 0.056 -4.156 1.00 95.88 190 PHE A N 1
ATOM 1428 C CA . PHE A 1 190 ? 1.971 -0.273 -2.792 1.00 95.88 190 PHE A CA 1
ATOM 1429 C C . PHE A 1 190 ? 1.601 0.997 -2.032 1.00 95.88 190 PHE A C 1
ATOM 1431 O O . PHE A 1 190 ? 2.447 1.862 -1.793 1.00 95.88 190 PHE A O 1
ATOM 1438 N N . ILE A 1 191 ? 0.326 1.114 -1.664 1.00 93.00 191 ILE A N 1
ATOM 1439 C CA . ILE A 1 191 ? -0.223 2.302 -1.008 1.00 93.00 191 ILE A CA 1
ATOM 1440 C C . ILE A 1 191 ? -0.580 1.959 0.436 1.00 93.00 191 ILE A C 1
ATOM 1442 O O . ILE A 1 191 ? -1.504 1.182 0.681 1.00 93.00 191 ILE A O 1
ATOM 1446 N N . TYR A 1 192 ? 0.141 2.548 1.390 1.00 89.00 192 TYR A N 1
ATOM 1447 C CA . TYR A 1 192 ? -0.032 2.266 2.817 1.00 89.00 192 TYR A CA 1
ATOM 1448 C C . TYR A 1 192 ? -0.539 3.476 3.614 1.00 89.00 192 TYR A C 1
ATOM 1450 O O . TYR A 1 192 ? -0.346 4.634 3.250 1.00 89.00 192 TYR A O 1
ATOM 1458 N N . ARG A 1 193 ? -1.197 3.219 4.737 1.00 83.00 193 ARG A N 1
ATOM 1459 C CA . ARG A 1 193 ? -1.704 4.198 5.696 1.00 83.00 193 ARG A CA 1
ATOM 1460 C C . ARG A 1 193 ? -0.519 4.713 6.519 1.00 83.00 193 ARG A C 1
ATOM 1462 O O . ARG A 1 193 ? -0.162 4.164 7.550 1.00 83.00 193 ARG A O 1
ATOM 1469 N N . GLY A 1 194 ? 0.166 5.742 6.022 1.00 73.56 194 GLY A N 1
ATOM 1470 C CA . GLY A 1 194 ? 1.266 6.378 6.761 1.00 73.56 194 GLY A CA 1
ATOM 1471 C C . GLY A 1 194 ? 0.790 7.167 7.991 1.00 73.56 194 GLY A C 1
ATOM 1472 O O . GLY A 1 194 ? -0.404 7.356 8.197 1.00 73.56 194 GLY A O 1
ATOM 1473 N N . GLN A 1 195 ? 1.723 7.728 8.770 1.00 71.56 195 GLN A N 1
ATOM 1474 C CA . GLN A 1 195 ? 1.423 8.495 9.999 1.00 71.56 195 GLN A CA 1
ATOM 1475 C C . GLN A 1 195 ? 0.399 9.633 9.836 1.00 71.56 195 GLN A C 1
ATOM 1477 O O . GLN A 1 195 ? -0.279 9.996 10.793 1.00 71.56 195 GLN A O 1
ATOM 1482 N N . LYS A 1 196 ? 0.310 10.226 8.640 1.00 73.94 196 LYS A N 1
ATOM 1483 C CA . LYS A 1 196 ? -0.595 11.346 8.327 1.00 73.94 196 LYS A CA 1
ATOM 1484 C C . LYS A 1 196 ? -1.933 10.900 7.731 1.00 73.94 196 LYS A C 1
ATOM 1486 O O . LYS A 1 196 ? -2.674 11.752 7.248 1.00 73.94 196 LYS A O 1
ATOM 1491 N N . TYR A 1 197 ? -2.211 9.597 7.720 1.00 78.75 197 TYR A N 1
ATOM 1492 C CA . TYR A 1 197 ? -3.421 9.051 7.124 1.00 78.75 197 TYR A CA 1
ATOM 1493 C C . TYR A 1 197 ? -4.675 9.610 7.800 1.00 78.75 197 TYR A C 1
ATOM 1495 O O . TYR A 1 197 ? -4.816 9.563 9.023 1.00 78.75 197 TYR A O 1
ATOM 1503 N N . ASN A 1 198 ? -5.599 10.109 6.988 1.00 77.00 198 ASN A N 1
ATOM 1504 C CA . ASN A 1 198 ? -6.902 10.580 7.416 1.00 77.00 198 ASN A CA 1
ATOM 1505 C C . ASN A 1 198 ? -8.003 9.810 6.665 1.00 77.00 198 ASN A C 1
ATOM 1507 O O . ASN A 1 198 ? -8.218 10.077 5.480 1.00 77.00 198 ASN A O 1
ATOM 1511 N N . PRO A 1 199 ? -8.765 8.923 7.332 1.00 74.75 199 PRO A N 1
ATOM 1512 C CA . PRO A 1 199 ? -9.757 8.073 6.671 1.00 74.75 199 PRO A CA 1
ATOM 1513 C C . PRO A 1 199 ? -10.866 8.859 5.957 1.00 74.75 199 PRO A C 1
ATOM 1515 O O . PRO A 1 199 ? -11.407 8.376 4.967 1.00 74.75 199 PRO A O 1
ATOM 1518 N N . SER A 1 200 ? -11.171 10.085 6.395 1.00 72.88 200 SER A N 1
ATOM 1519 C CA . SER A 1 200 ? -12.209 10.917 5.768 1.00 72.88 200 SER A CA 1
ATOM 1520 C C . SER A 1 200 ? -11.821 11.457 4.387 1.00 72.88 200 SER A C 1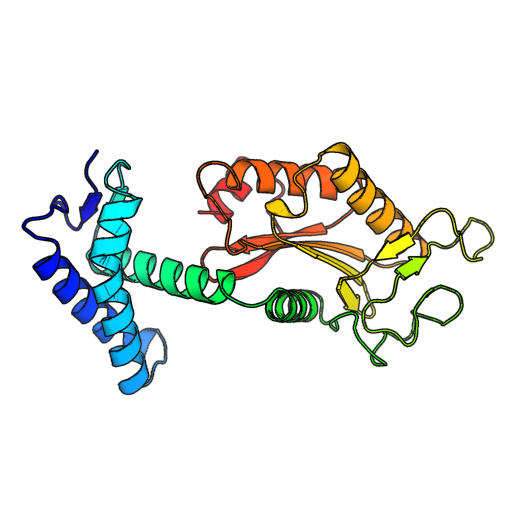
ATOM 1522 O O . SER A 1 200 ? -12.697 11.764 3.583 1.00 72.88 200 SER A O 1
ATOM 1524 N N . THR A 1 201 ? -10.522 11.579 4.094 1.00 79.06 201 THR A N 1
ATOM 1525 C CA . THR A 1 201 ? -10.036 12.169 2.833 1.00 79.06 201 THR A CA 1
ATOM 1526 C C . THR A 1 201 ? -9.150 11.223 2.036 1.00 79.06 201 THR A C 1
ATOM 1528 O O . THR A 1 201 ? -9.191 11.237 0.807 1.00 79.06 201 THR A O 1
ATOM 1531 N N . ASP A 1 202 ? -8.373 10.372 2.699 1.00 85.75 202 ASP A N 1
ATOM 1532 C CA . ASP A 1 202 ? -7.394 9.522 2.035 1.00 85.75 202 ASP A CA 1
ATOM 1533 C C . ASP A 1 202 ? -8.002 8.253 1.433 1.00 85.75 202 ASP A C 1
ATOM 1535 O O . ASP A 1 202 ? -7.416 7.722 0.497 1.00 85.75 202 ASP A O 1
ATOM 1539 N N . VAL A 1 203 ? -9.186 7.797 1.863 1.00 87.62 203 VAL A N 1
ATOM 1540 C CA . VAL A 1 203 ? -9.873 6.663 1.207 1.00 87.62 203 VAL A CA 1
ATOM 1541 C C . VAL A 1 203 ? -10.142 6.976 -0.266 1.00 87.62 203 VAL A C 1
ATOM 1543 O O . VAL A 1 203 ? -9.749 6.211 -1.144 1.00 87.62 203 VAL A O 1
ATOM 1546 N N . GLU A 1 204 ? -10.731 8.136 -0.562 1.00 89.06 204 GLU A N 1
ATOM 1547 C CA . GLU A 1 204 ? -11.013 8.547 -1.944 1.00 89.06 204 GLU A CA 1
ATOM 1548 C C . GLU A 1 204 ? -9.733 8.840 -2.739 1.00 89.06 204 GLU A C 1
ATOM 1550 O O . GLU A 1 204 ? -9.671 8.593 -3.950 1.00 89.06 204 GLU A O 1
ATOM 1555 N N . LYS A 1 205 ? -8.672 9.305 -2.063 1.00 90.19 205 LYS A N 1
ATOM 1556 C CA . LYS A 1 205 ? -7.352 9.413 -2.694 1.00 90.19 205 LYS A CA 1
ATOM 1557 C C . LYS A 1 205 ? -6.818 8.040 -3.072 1.00 90.19 205 LYS A C 1
ATOM 1559 O O . LYS A 1 205 ? -6.389 7.883 -4.206 1.00 90.19 205 LYS A O 1
ATOM 1564 N N . ILE A 1 206 ? -6.864 7.051 -2.179 1.00 92.50 206 ILE A N 1
ATOM 1565 C CA . ILE A 1 206 ? -6.413 5.685 -2.471 1.00 92.50 206 ILE A CA 1
ATOM 1566 C C . ILE A 1 206 ? -7.192 5.128 -3.661 1.00 92.50 206 ILE A C 1
ATOM 1568 O O . ILE A 1 206 ? -6.566 4.646 -4.600 1.00 92.50 206 ILE A O 1
ATOM 1572 N N . VAL A 1 207 ? -8.521 5.279 -3.690 1.00 93.56 207 VAL A N 1
ATOM 1573 C CA . VAL A 1 207 ? -9.347 4.884 -4.846 1.00 93.56 207 VAL A CA 1
ATOM 1574 C C . VAL A 1 207 ? -8.810 5.512 -6.137 1.00 93.56 207 VAL A C 1
ATOM 1576 O O . VAL A 1 207 ? -8.456 4.782 -7.064 1.00 93.56 207 VAL A O 1
ATOM 1579 N N . SER A 1 208 ? -8.618 6.834 -6.158 1.00 93.25 208 SER A N 1
ATOM 1580 C CA . SER A 1 208 ? -8.070 7.557 -7.318 1.00 93.25 208 SER A CA 1
ATOM 1581 C C . SER A 1 208 ? -6.667 7.079 -7.718 1.00 93.25 208 SER A C 1
ATOM 1583 O O . SER A 1 208 ? -6.364 6.939 -8.901 1.00 93.25 208 SER A O 1
ATOM 1585 N N . LEU A 1 209 ? -5.796 6.808 -6.742 1.00 94.31 209 LEU A N 1
ATOM 1586 C CA . LEU A 1 209 ? -4.446 6.296 -6.980 1.00 94.31 209 LEU A CA 1
ATOM 1587 C C . LEU A 1 209 ? -4.486 4.915 -7.638 1.00 94.31 209 LEU A C 1
ATOM 1589 O O . LEU A 1 209 ? -3.737 4.677 -8.584 1.00 94.31 209 LEU A O 1
ATOM 1593 N N . THR A 1 210 ? -5.375 4.026 -7.186 1.00 95.62 210 THR A N 1
ATOM 1594 C CA . THR A 1 210 ? -5.522 2.697 -7.796 1.00 95.62 210 THR A CA 1
ATOM 1595 C C . THR A 1 210 ? -6.053 2.766 -9.226 1.00 95.62 210 THR A C 1
ATOM 1597 O O . THR A 1 210 ? -5.626 1.982 -10.069 1.00 95.62 210 THR A O 1
ATOM 1600 N N . GLU A 1 211 ? -6.949 3.709 -9.529 1.00 94.88 211 GLU A N 1
ATOM 1601 C CA . GLU A 1 211 ? -7.422 3.953 -10.895 1.00 94.88 211 GLU A CA 1
ATOM 1602 C C . GLU A 1 211 ? -6.271 4.427 -11.786 1.00 94.88 211 GLU A C 1
ATOM 1604 O O . GLU A 1 211 ? -6.008 3.823 -12.825 1.00 94.88 211 GLU A O 1
ATOM 1609 N N . TRP A 1 212 ? -5.515 5.436 -11.344 1.00 95.12 212 TRP A N 1
ATOM 1610 C CA . TRP A 1 212 ? -4.388 5.967 -12.115 1.00 95.12 212 TRP A CA 1
ATOM 1611 C C . TRP A 1 212 ? -3.275 4.942 -12.323 1.00 95.12 212 TRP A C 1
ATOM 1613 O O . TRP A 1 212 ? -2.646 4.952 -13.375 1.00 95.12 212 TRP A O 1
ATOM 1623 N N . ALA A 1 213 ? -3.017 4.069 -11.348 1.00 96.31 213 ALA A N 1
ATOM 1624 C CA . ALA A 1 213 ? -2.054 2.980 -11.492 1.00 96.31 213 ALA A CA 1
ATOM 1625 C C . ALA A 1 213 ? -2.468 2.031 -12.632 1.00 96.31 213 ALA A C 1
ATOM 1627 O O . ALA A 1 213 ? -1.676 1.736 -13.532 1.00 96.31 213 ALA A O 1
ATOM 1628 N N . ARG A 1 214 ? -3.743 1.625 -12.655 1.00 96.31 214 ARG A N 1
ATOM 1629 C CA . ARG A 1 214 ? -4.279 0.706 -13.671 1.00 96.31 214 ARG A CA 1
ATOM 1630 C C . ARG A 1 214 ? -4.249 1.284 -15.080 1.00 96.31 214 ARG A C 1
ATOM 1632 O O . ARG A 1 214 ? -4.005 0.534 -16.020 1.00 96.31 214 ARG A O 1
ATOM 1639 N N . GLU A 1 215 ? -4.423 2.597 -15.238 1.00 95.94 215 GLU A N 1
ATOM 1640 C CA . GLU A 1 215 ? -4.289 3.268 -16.544 1.00 95.94 215 GLU A CA 1
ATOM 1641 C C . GLU A 1 215 ? -2.921 3.031 -17.209 1.00 95.94 215 GLU A C 1
ATOM 1643 O O . GLU A 1 215 ? -2.811 3.096 -18.433 1.00 95.94 215 GLU A O 1
ATOM 1648 N N . PHE A 1 216 ? -1.888 2.732 -16.418 1.00 96.94 216 PHE A N 1
ATOM 1649 C CA . PHE A 1 216 ? -0.528 2.473 -16.890 1.00 96.94 216 PHE A CA 1
ATOM 1650 C C . PHE A 1 216 ? -0.093 1.012 -16.696 1.00 96.94 216 PHE A C 1
ATOM 1652 O O . PHE A 1 216 ? 1.102 0.730 -16.662 1.00 96.94 216 PHE A O 1
ATOM 1659 N N . ASN A 1 217 ? -1.047 0.076 -16.593 1.00 96.75 217 ASN A N 1
ATOM 1660 C CA . ASN A 1 217 ? -0.803 -1.354 -16.344 1.00 96.75 217 ASN A CA 1
ATOM 1661 C C . ASN A 1 217 ? 0.004 -1.638 -15.064 1.00 96.75 217 ASN A C 1
ATOM 1663 O O . ASN A 1 217 ? 0.703 -2.646 -14.968 1.00 96.75 217 ASN A O 1
ATOM 1667 N N . VAL A 1 218 ? -0.095 -0.757 -14.068 1.00 98.12 218 VAL A N 1
ATOM 1668 C CA . VAL A 1 218 ? 0.472 -0.982 -12.738 1.00 98.12 218 VAL A CA 1
ATOM 1669 C C . VAL A 1 218 ? -0.573 -1.694 -11.887 1.00 98.12 218 VAL A C 1
ATOM 1671 O O . VAL A 1 218 ? -1.723 -1.263 -11.829 1.00 98.12 218 VAL A O 1
ATOM 1674 N N . THR A 1 219 ? -0.179 -2.775 -11.216 1.00 98.00 219 THR A N 1
ATOM 1675 C CA . THR A 1 219 ? -1.027 -3.513 -10.273 1.00 98.00 219 THR A CA 1
ATOM 1676 C C . THR A 1 219 ? -1.023 -2.810 -8.914 1.00 98.00 219 THR A C 1
ATOM 1678 O O . THR A 1 219 ? 0.013 -2.810 -8.239 1.00 98.00 219 THR A O 1
ATOM 1681 N N . PRO A 1 220 ? -2.151 -2.227 -8.474 1.00 97.50 220 PRO A N 1
ATOM 1682 C CA . PRO A 1 220 ? -2.218 -1.575 -7.179 1.00 97.50 220 PRO A CA 1
ATOM 1683 C C . PRO A 1 220 ? -2.420 -2.578 -6.041 1.00 97.50 220 PRO A C 1
ATOM 1685 O O . PRO A 1 220 ? -3.290 -3.448 -6.097 1.00 97.50 220 PRO A O 1
ATOM 1688 N N . TRP A 1 221 ? -1.646 -2.390 -4.982 1.00 97.69 221 TRP A N 1
ATOM 1689 C CA . TRP A 1 221 ? -1.768 -3.031 -3.684 1.00 97.69 221 TRP A CA 1
ATOM 1690 C C . TRP A 1 221 ? -2.074 -1.963 -2.638 1.00 97.69 221 TRP A C 1
ATOM 1692 O O . TRP A 1 221 ? -1.504 -0.869 -2.670 1.00 97.69 221 TRP A O 1
ATOM 1702 N N . VAL A 1 222 ? -2.974 -2.269 -1.713 1.00 94.31 222 VAL A N 1
ATOM 1703 C CA . VAL A 1 222 ? -3.406 -1.343 -0.662 1.00 94.31 222 VAL A CA 1
ATOM 1704 C C . VAL A 1 222 ? -3.289 -1.991 0.705 1.00 94.31 222 VAL A C 1
ATOM 1706 O O . VAL A 1 222 ? -3.491 -3.196 0.848 1.00 94.31 222 VAL A O 1
ATOM 1709 N N . GLU A 1 223 ? -2.971 -1.178 1.705 1.00 90.19 223 GLU A N 1
ATOM 1710 C CA . GLU A 1 223 ? -3.043 -1.584 3.104 1.00 90.19 223 GLU A CA 1
ATOM 1711 C C . GLU A 1 223 ? -4.499 -1.655 3.588 1.00 90.19 223 GLU A C 1
ATOM 1713 O O . GLU A 1 223 ? -5.227 -0.649 3.610 1.00 90.19 223 GLU A O 1
ATOM 1718 N N . VAL A 1 224 ? -4.896 -2.842 4.043 1.00 83.81 224 VAL A N 1
ATOM 1719 C CA . VAL A 1 224 ? -6.168 -3.069 4.750 1.00 83.81 224 VAL A CA 1
ATOM 1720 C C . VAL A 1 224 ? -6.018 -2.866 6.258 1.00 83.81 224 VAL A C 1
ATOM 1722 O O . VAL A 1 224 ? -4.925 -2.612 6.748 1.00 83.81 224 VAL A O 1
ATOM 1725 N N . SER A 1 225 ? -7.114 -2.947 7.012 1.00 72.62 225 SER A N 1
ATOM 1726 C CA . SER A 1 225 ? -7.146 -2.725 8.469 1.00 72.62 225 SER A CA 1
ATOM 1727 C C . SER A 1 225 ? -6.226 -3.647 9.282 1.00 72.62 225 SER A C 1
ATOM 1729 O O . SER A 1 225 ? -5.712 -3.218 10.312 1.00 72.62 225 SER A O 1
ATOM 1731 N N . SER A 1 226 ? -5.937 -4.865 8.800 1.00 72.31 226 SER A N 1
ATOM 1732 C CA . SER A 1 226 ? -4.920 -5.754 9.399 1.00 72.31 226 SER A CA 1
ATOM 1733 C C . SER A 1 226 ? -3.485 -5.234 9.225 1.00 72.31 226 SER A C 1
ATOM 1735 O O . SER A 1 226 ? -2.535 -5.731 9.837 1.00 72.31 226 SER A O 1
ATOM 1737 N N . GLY A 1 227 ? -3.314 -4.234 8.363 1.00 75.00 227 GLY A N 1
ATOM 1738 C CA . GLY A 1 227 ? -2.055 -3.626 7.976 1.00 75.00 227 GLY A CA 1
ATOM 1739 C C . GLY A 1 227 ? -1.285 -4.387 6.896 1.00 75.00 227 GLY A C 1
ATOM 1740 O O . GLY A 1 227 ? -0.129 -4.054 6.624 1.00 75.00 227 GLY A O 1
ATOM 1741 N N . ASP A 1 228 ? -1.883 -5.424 6.313 1.00 83.44 228 ASP A N 1
ATOM 1742 C CA . ASP A 1 228 ? -1.270 -6.227 5.252 1.00 83.44 228 ASP A CA 1
ATOM 1743 C C . ASP A 1 228 ? -1.538 -5.608 3.878 1.00 83.44 228 ASP A C 1
ATOM 1745 O O . ASP A 1 228 ? -2.552 -4.932 3.670 1.00 83.44 228 ASP A O 1
ATOM 1749 N N . PHE A 1 229 ? -0.639 -5.855 2.923 1.00 92.31 229 PHE A N 1
ATOM 1750 C CA . PHE A 1 229 ? -0.878 -5.499 1.529 1.00 92.31 229 PHE A CA 1
ATOM 1751 C C . PHE A 1 229 ? -1.720 -6.560 0.835 1.00 92.31 229 PHE A C 1
ATOM 1753 O O . PHE A 1 229 ? -1.369 -7.737 0.780 1.00 92.31 229 PHE A O 1
ATOM 1760 N N . VAL A 1 230 ? -2.801 -6.112 0.211 1.00 94.06 230 VAL A N 1
ATOM 1761 C CA . VAL A 1 230 ? -3.644 -6.940 -0.653 1.00 94.06 230 VAL A CA 1
ATOM 1762 C C . VAL A 1 230 ? -3.817 -6.256 -2.001 1.00 94.06 230 VAL A C 1
ATOM 1764 O O . VAL A 1 230 ? -3.774 -5.027 -2.095 1.00 94.06 230 VAL A O 1
ATOM 1767 N N . LYS A 1 231 ? -4.021 -7.041 -3.063 1.00 96.81 231 LYS A N 1
ATOM 1768 C CA . LYS A 1 231 ? -4.348 -6.480 -4.379 1.00 96.81 231 LYS A CA 1
ATOM 1769 C C . LYS A 1 231 ? -5.645 -5.684 -4.268 1.00 96.81 231 LYS A C 1
ATOM 1771 O O . LYS A 1 231 ? -6.638 -6.178 -3.732 1.00 96.81 231 LYS A O 1
ATOM 1776 N N . ALA A 1 232 ? -5.627 -4.454 -4.765 1.00 96.88 232 ALA A N 1
ATOM 1777 C CA . ALA A 1 232 ? -6.793 -3.593 -4.707 1.00 96.88 232 ALA A CA 1
ATOM 1778 C C . ALA A 1 232 ? -7.882 -4.083 -5.662 1.00 96.88 232 ALA A C 1
ATOM 1780 O O . ALA A 1 232 ? -7.628 -4.343 -6.845 1.00 96.88 232 ALA A O 1
ATOM 1781 N N . GLU A 1 233 ? -9.109 -4.116 -5.155 1.00 96.75 233 GLU A N 1
ATOM 1782 C CA . GLU A 1 233 ? -10.316 -4.373 -5.936 1.00 96.75 233 GLU A CA 1
ATOM 1783 C C . GLU A 1 233 ? -10.451 -3.372 -7.089 1.00 96.75 233 GLU A C 1
ATOM 1785 O O . GLU A 1 233 ? 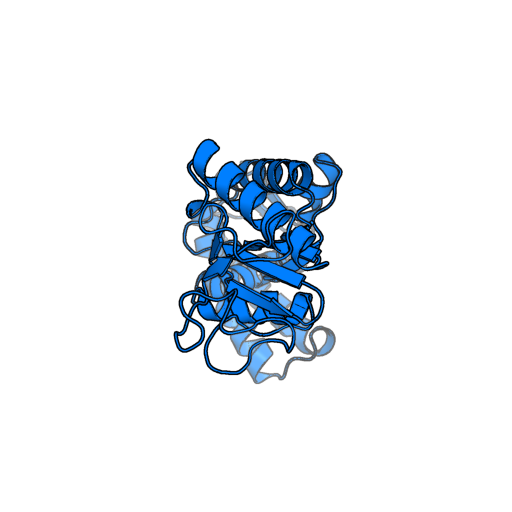-10.201 -2.172 -6.933 1.00 96.75 233 GLU A O 1
ATOM 1790 N N . SER A 1 234 ? -10.819 -3.864 -8.274 1.00 91.50 234 SER A N 1
ATOM 1791 C CA . SER A 1 234 ? -11.001 -3.027 -9.470 1.00 91.50 234 SER A CA 1
ATOM 1792 C C . SER A 1 234 ? -12.309 -2.242 -9.456 1.00 91.50 234 SER A C 1
ATOM 1794 O O . SER A 1 234 ? -12.415 -1.217 -10.121 1.00 91.50 234 SER A O 1
ATOM 1796 N N . ASP A 1 235 ? -13.303 -2.736 -8.721 1.00 93.94 235 ASP A N 1
ATOM 1797 C CA . ASP A 1 235 ? -14.591 -2.078 -8.539 1.00 93.94 235 ASP A CA 1
ATOM 1798 C C . ASP A 1 235 ? -14.512 -1.068 -7.386 1.00 93.94 235 ASP A C 1
ATOM 1800 O O . ASP A 1 235 ? -14.147 -1.417 -6.264 1.00 93.94 235 ASP A O 1
ATOM 1804 N N . GLY A 1 236 ? -14.854 0.193 -7.658 1.00 90.25 236 GLY A N 1
ATOM 1805 C CA . GLY A 1 236 ? -14.734 1.285 -6.687 1.00 90.25 236 GLY A CA 1
ATOM 1806 C C . GLY A 1 236 ? -15.512 1.053 -5.380 1.00 90.25 236 GLY A C 1
ATOM 1807 O O . GLY A 1 236 ? -14.961 1.300 -4.305 1.00 90.25 236 GLY A O 1
ATOM 1808 N N . PRO A 1 237 ? -16.782 0.611 -5.416 1.00 91.94 237 PRO A N 1
ATOM 1809 C CA . PRO A 1 237 ? -17.517 0.210 -4.216 1.00 91.94 237 PRO A CA 1
ATOM 1810 C C . PRO A 1 237 ? -16.836 -0.910 -3.417 1.00 91.94 237 PRO A C 1
ATOM 1812 O O . PRO A 1 237 ? -16.687 -0.774 -2.200 1.00 91.94 237 PRO A O 1
ATOM 1815 N N . LYS A 1 238 ? -16.370 -1.979 -4.076 1.00 92.69 238 LYS A N 1
ATOM 1816 C 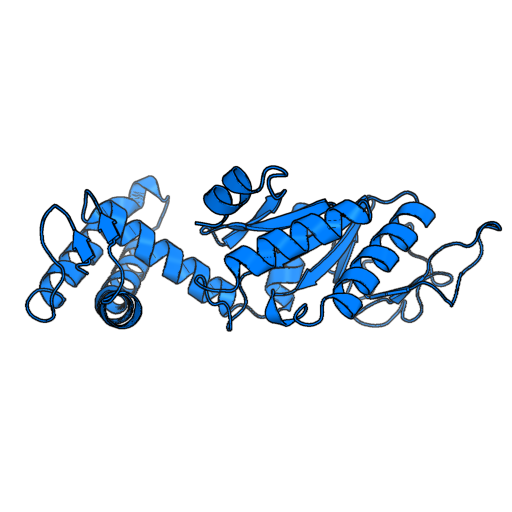CA . LYS A 1 238 ? -15.635 -3.064 -3.400 1.00 92.69 238 LYS A CA 1
ATOM 1817 C C . LYS A 1 238 ? -14.311 -2.597 -2.809 1.00 92.69 238 LYS A C 1
ATOM 1819 O O . LYS A 1 238 ? -13.999 -2.971 -1.685 1.00 92.69 238 LYS A O 1
ATOM 1824 N N . LEU A 1 239 ? -13.575 -1.729 -3.501 1.00 93.00 239 LEU A N 1
ATOM 1825 C CA . LEU A 1 239 ? -12.338 -1.144 -2.981 1.00 93.00 239 LEU A CA 1
ATOM 1826 C C . LEU A 1 239 ? -12.597 -0.300 -1.730 1.00 93.00 239 LEU A C 1
ATOM 1828 O O . LEU A 1 239 ? -11.875 -0.411 -0.746 1.00 93.00 239 LEU A O 1
ATOM 1832 N N . ARG A 1 240 ? -13.665 0.503 -1.709 1.00 88.94 240 ARG A N 1
ATOM 1833 C CA . ARG A 1 240 ? -14.048 1.251 -0.499 1.00 88.94 240 ARG A CA 1
ATOM 1834 C C . ARG A 1 240 ? -14.406 0.330 0.659 1.00 88.94 240 ARG A C 1
ATOM 1836 O O . ARG A 1 240 ? -14.092 0.663 1.793 1.00 88.94 240 ARG A O 1
ATOM 1843 N N . ALA A 1 241 ? -15.061 -0.800 0.393 1.00 85.38 241 ALA A N 1
ATOM 1844 C CA . ALA A 1 241 ? -15.340 -1.800 1.420 1.00 85.38 241 ALA A CA 1
ATOM 1845 C C . ALA A 1 241 ? -14.054 -2.479 1.917 1.00 85.38 241 ALA A C 1
ATOM 1847 O O . ALA A 1 241 ? -13.882 -2.627 3.119 1.00 85.38 241 ALA A O 1
ATOM 1848 N N . GLN A 1 242 ? -13.130 -2.805 1.009 1.00 86.94 242 GLN A N 1
ATOM 1849 C CA . GLN A 1 242 ? -11.811 -3.365 1.318 1.00 86.94 242 GLN A CA 1
ATOM 1850 C C . GLN A 1 242 ? -10.978 -2.433 2.217 1.00 86.94 242 GLN A C 1
ATOM 1852 O O . GLN A 1 242 ? -10.198 -2.904 3.035 1.00 86.94 242 GLN A O 1
ATOM 1857 N N . LEU A 1 243 ? -11.135 -1.113 2.081 1.00 82.19 243 LEU A N 1
ATOM 1858 C CA . LEU A 1 243 ? -10.370 -0.116 2.837 1.00 82.19 243 LEU A CA 1
ATOM 1859 C C . LEU A 1 243 ? -10.952 0.230 4.225 1.00 82.19 243 LEU A C 1
ATOM 1861 O O . LEU A 1 243 ? -10.302 0.977 4.961 1.00 82.19 243 LEU A O 1
ATOM 1865 N N . LYS A 1 244 ? -12.134 -0.270 4.599 1.00 75.75 244 LYS A N 1
ATOM 1866 C CA . LYS A 1 244 ? -12.764 0.007 5.908 1.00 75.75 244 LYS A CA 1
ATOM 1867 C C . LYS A 1 244 ? -12.214 -0.880 7.025 1.00 75.75 244 LYS A C 1
ATOM 1869 O O . LYS A 1 244 ? -12.082 -0.351 8.160 1.00 75.75 244 LYS A O 1
#

Secondary structure (DSSP, 8-state):
--EEETTEE--TTTHHHHHHHHHHHHHTTTTTTT--HHHHHHHHHHHHHHHHHHHHHHTTS-EEESSHHHHHHHHHHHHHHHHHHTS-HHHHHHHHHHHTT-EES-TT---TT--TTTBTTTTSSS-EEEEE-TTSSEEEEEEEE-SEE-SSEEEEEE-GGGG--HHHHHHHHHHHHHHHHHTT-EEEEEE---TT--HHHHHHHHHHHHHHHHHTTEEEEEE-TTS-EEEPPSSHHHHHHHT-

Organism: NCBI:txid2705029

Foldseek 3Di:
DFEAALNRGDDPVCLLVLLLVLLVLLCVCCVVVVHDNVVSNVLSVQLSVCSVVCCVVCVVPDHYHNHSNSSSVLSSLCVLLVVLLVDDLLVQLQLVQVVVVWAFQAAQPAAPLDDPQQWPCNGGGWTWGFAQDPVRGGDPVATAGFRIHHNAETEDEDELVVVVDPVVLLSRLQSQLRRQVRSNHAAEYEYEQHPPRDLVPVLVSLLVSCVSNVVSRYFYWYQASSRHTDGADPDSVVNSVRRD

Sequence (244 aa):
MPIVIEGSELTSANIAQVADDVKLAVLGMESERGWTKEKAIEQGKNAKIKVGKYFGTHGSEDVTFSTVREFAERLLDELSSGAKAAGSGADREQDAADAIKGVVASGRNLPSWVTKEFSKTFEDLDPDIYAKNTSGKKDESCTVKADVLSEHGIGVVGPPSKFDKKGHTRGIFKMLGEVARSHEKEAHSFIYRGQKYNPSTDVEKIVSLTEWAREFNVTPWVEVSSGDFVKAESDGPKLRAQLK

pLDDT: mean 86.02, std 11.34, range [39.44, 98.19]

Radius of gyration: 21.43 Å; chains: 1; bounding box: 53×35×62 Å